Protein AF-A0A9D4ICG9-F1 (afdb_monomer_lite)

Radius of gyration: 26.23 Å; chains: 1; bounding box: 59×60×60 Å

Foldseek 3Di:
DVPPDCPPFDPPPDDDDPVVLVVLLVVLVVVLVVLLVVLVVVVVVVVVVVVVVCCVQPVCVVVVVDDVVSVVVVVVVVVVVVVVVVVVVVVVVVCCVQQQVDPPPDPPRDRPPPPDSRRVCPPVVVVVCVVCVVVVVVVVVVVVVVVVVVLVVVCSVCSSPLPDQSDDDPCSVVDPSSVSVSSVVD

Organism: Dreissena polymorpha (NCBI:txid45954)

InterPro domains:
  IPR026612 Receptor for retinol uptake STRA6-like [PF14752] (25-177)

Structure (mmCIF, N/CA/C/O backbone):
data_AF-A0A9D4ICG9-F1
#
_entry.id   AF-A0A9D4ICG9-F1
#
loop_
_atom_site.group_PDB
_atom_site.id
_atom_site.type_symbol
_atom_site.label_atom_id
_atom_site.label_alt_id
_atom_site.label_comp_id
_atom_site.label_asym_id
_atom_site.label_entity_id
_atom_site.label_seq_id
_atom_site.pdbx_PDB_ins_code
_atom_site.Cartn_x
_atom_site.Cartn_y
_atom_site.Cartn_z
_atom_site.occupancy
_atom_site.B_iso_or_equiv
_atom_site.auth_seq_id
_atom_site.auth_comp_id
_atom_site.auth_asym_id
_atom_site.auth_atom_id
_atom_site.pdbx_PDB_model_num
ATOM 1 N N . MET A 1 1 ? 14.209 19.068 -23.727 1.00 46.25 1 MET A N 1
ATOM 2 C CA . MET A 1 1 ? 15.581 19.008 -24.269 1.00 46.25 1 MET A CA 1
ATOM 3 C C . MET A 1 1 ? 16.062 20.336 -24.872 1.00 46.25 1 MET A C 1
ATOM 5 O O . MET A 1 1 ? 17.146 20.767 -24.519 1.00 46.25 1 MET A O 1
ATOM 9 N N . PHE A 1 2 ? 15.241 21.064 -25.640 1.00 46.88 2 PHE A N 1
ATOM 10 C CA . PHE A 1 2 ? 15.566 22.381 -26.237 1.00 46.88 2 PHE A CA 1
ATOM 11 C C . PHE A 1 2 ? 16.007 23.526 -25.289 1.00 46.88 2 PHE A C 1
ATOM 13 O O . PHE A 1 2 ? 16.368 24.594 -25.764 1.00 46.88 2 PHE A O 1
ATOM 20 N N . LYS A 1 3 ? 15.969 23.340 -23.962 1.00 64.50 3 LYS A N 1
ATOM 21 C CA . LYS A 1 3 ? 16.285 24.382 -22.963 1.00 64.50 3 LYS A CA 1
ATOM 22 C C . LYS A 1 3 ? 17.577 24.138 -22.165 1.00 64.50 3 LYS A C 1
ATOM 24 O O . LYS A 1 3 ? 17.862 24.917 -21.269 1.00 64.50 3 LYS A O 1
ATOM 29 N N . GLY A 1 4 ? 18.326 23.060 -22.430 1.00 58.62 4 GLY A N 1
ATOM 30 C CA . GLY A 1 4 ? 19.595 22.787 -21.726 1.00 58.62 4 GLY A CA 1
ATOM 31 C C . GLY A 1 4 ? 19.470 22.508 -20.218 1.00 58.62 4 GLY A C 1
ATOM 32 O O . GLY A 1 4 ? 20.446 22.617 -19.489 1.00 58.62 4 GLY A O 1
ATOM 33 N N . ILE A 1 5 ? 18.276 22.162 -19.722 1.00 58.09 5 ILE A N 1
ATOM 34 C CA . ILE A 1 5 ? 18.046 21.888 -18.296 1.00 58.09 5 ILE A CA 1
ATOM 35 C C . ILE A 1 5 ? 18.295 20.399 -18.028 1.00 58.09 5 ILE A C 1
ATOM 37 O O . ILE A 1 5 ? 17.541 19.539 -18.494 1.00 58.09 5 ILE A O 1
ATOM 41 N N . PHE A 1 6 ? 19.349 20.098 -17.266 1.00 58.81 6 PHE A N 1
ATOM 42 C CA . PHE A 1 6 ? 19.853 18.736 -17.052 1.00 58.81 6 PHE A CA 1
ATOM 43 C C . PHE A 1 6 ? 19.281 18.002 -15.825 1.00 58.81 6 PHE A C 1
ATOM 45 O O . PHE A 1 6 ? 19.655 16.863 -15.572 1.00 58.81 6 PHE A O 1
ATOM 52 N N . ASN A 1 7 ? 18.311 18.586 -15.113 1.00 58.34 7 ASN A N 1
ATOM 53 C CA . ASN A 1 7 ? 17.778 18.054 -13.843 1.00 58.34 7 ASN A CA 1
ATOM 54 C C . ASN A 1 7 ? 17.123 16.656 -13.902 1.00 58.34 7 ASN A C 1
ATOM 56 O O . ASN A 1 7 ? 16.779 16.114 -12.858 1.00 58.34 7 ASN A O 1
ATOM 60 N N . HIS A 1 8 ? 16.897 16.084 -15.087 1.00 57.22 8 HIS A N 1
ATOM 61 C CA . HIS A 1 8 ? 16.169 14.817 -15.267 1.00 57.22 8 HIS A CA 1
ATOM 62 C C . HIS A 1 8 ? 17.047 13.659 -15.764 1.00 57.22 8 HIS A C 1
ATOM 64 O O . HIS A 1 8 ? 16.531 12.594 -16.097 1.00 57.22 8 HIS A O 1
ATOM 70 N N . LEU A 1 9 ? 18.361 13.866 -15.862 1.00 57.44 9 LEU A N 1
ATOM 71 C CA . LEU A 1 9 ? 19.264 12.915 -16.500 1.00 57.44 9 LEU A CA 1
ATOM 72 C C . LEU A 1 9 ? 20.062 12.127 -15.461 1.00 57.44 9 LEU A C 1
ATOM 74 O O . LEU A 1 9 ? 20.458 12.696 -14.444 1.00 57.44 9 LEU A O 1
ATOM 78 N N . PRO A 1 10 ? 20.289 10.820 -15.689 1.00 57.69 10 PRO A N 1
ATOM 79 C CA . PRO A 1 10 ? 21.138 10.031 -14.809 1.00 57.69 10 PRO A CA 1
ATOM 80 C C . PRO A 1 10 ? 22.575 10.576 -14.830 1.00 57.69 10 PRO A C 1
ATOM 82 O O . PRO A 1 10 ? 23.065 11.013 -15.871 1.00 57.69 10 PRO A O 1
ATOM 85 N N . PHE A 1 11 ? 23.224 10.538 -13.665 1.00 52.69 11 PHE A N 1
ATOM 86 C CA . PHE A 1 11 ? 24.524 11.151 -13.351 1.00 52.69 11 PHE A CA 1
ATOM 87 C C . PHE A 1 11 ? 25.732 10.629 -14.162 1.00 52.69 11 PHE A C 1
ATOM 89 O O . PHE A 1 11 ? 26.809 11.203 -14.062 1.00 52.69 11 PHE A O 1
ATOM 96 N N . ASP A 1 12 ? 25.577 9.578 -14.970 1.00 55.78 12 ASP A N 1
ATOM 97 C CA . ASP A 1 12 ? 26.693 8.788 -15.520 1.00 55.78 12 ASP A CA 1
ATOM 98 C C . ASP A 1 12 ? 26.945 9.084 -17.014 1.00 55.78 12 ASP A C 1
ATOM 100 O O . ASP A 1 12 ? 26.805 8.231 -17.896 1.00 55.78 12 ASP A O 1
ATOM 104 N N . ARG A 1 13 ? 27.176 10.366 -17.323 1.00 54.53 13 ARG A N 1
ATOM 105 C CA . ARG A 1 13 ? 27.085 10.913 -18.687 1.00 54.53 13 ARG A CA 1
ATOM 106 C C . ARG A 1 13 ? 28.395 11.045 -19.467 1.00 54.53 13 ARG A C 1
ATOM 108 O O . ARG A 1 13 ? 28.312 11.004 -20.690 1.00 54.53 13 ARG A O 1
ATOM 115 N N . ASP A 1 14 ? 29.546 11.225 -18.826 1.00 54.66 14 ASP A N 1
ATOM 116 C CA . ASP A 1 14 ? 30.670 11.896 -19.511 1.00 54.66 14 ASP A CA 1
ATOM 117 C C . ASP A 1 14 ? 31.584 10.999 -20.375 1.00 54.66 14 ASP A C 1
ATOM 119 O O . ASP A 1 14 ? 32.169 11.504 -21.326 1.00 54.66 14 ASP A O 1
ATOM 123 N N . ASP A 1 15 ? 31.634 9.673 -20.169 1.00 57.44 15 ASP A N 1
ATOM 124 C CA . ASP A 1 15 ? 32.678 8.822 -20.793 1.00 57.44 15 ASP A CA 1
ATOM 125 C C . ASP A 1 15 ? 32.167 7.684 -21.709 1.00 57.44 15 ASP A C 1
ATOM 127 O O . ASP A 1 15 ? 32.888 6.723 -22.003 1.00 57.44 15 ASP A O 1
ATOM 131 N N . ARG A 1 16 ? 30.911 7.720 -22.184 1.00 64.38 16 ARG A N 1
ATOM 132 C CA . ARG A 1 16 ? 30.362 6.595 -22.976 1.00 64.38 16 ARG A CA 1
ATOM 133 C C . ARG A 1 16 ? 30.721 6.682 -24.466 1.00 64.38 16 ARG A C 1
ATOM 135 O O . ARG A 1 16 ? 30.303 7.593 -25.172 1.00 64.38 16 ARG A O 1
ATOM 142 N N . ASN A 1 17 ? 31.447 5.672 -24.960 1.00 77.31 17 ASN A N 1
ATOM 143 C CA . ASN A 1 17 ? 31.829 5.521 -26.372 1.00 77.31 17 ASN A CA 1
ATOM 144 C C . ASN A 1 17 ? 30.590 5.531 -27.296 1.00 77.31 17 ASN A C 1
ATOM 146 O O . ASN A 1 17 ? 29.606 4.838 -27.022 1.00 77.31 17 ASN A O 1
ATOM 150 N N . ALA A 1 18 ? 30.653 6.253 -28.419 1.00 76.25 18 ALA A N 1
ATOM 151 C CA . ALA A 1 18 ? 29.526 6.455 -29.341 1.00 76.25 18 ALA A CA 1
ATOM 152 C C . ALA A 1 18 ? 28.923 5.139 -29.872 1.00 76.25 18 ALA A C 1
ATOM 154 O O . ALA A 1 18 ? 27.714 5.035 -30.077 1.00 76.25 18 ALA A O 1
ATOM 155 N N . VAL A 1 19 ? 29.754 4.105 -30.030 1.00 76.50 19 VAL A N 1
ATOM 156 C CA . VAL A 1 19 ? 29.318 2.764 -30.454 1.00 76.50 19 VAL A CA 1
ATOM 157 C C . VAL A 1 19 ? 28.398 2.112 -29.414 1.00 76.50 19 VAL A C 1
ATOM 159 O O . VAL A 1 19 ? 27.400 1.494 -29.783 1.00 76.50 19 VAL A O 1
ATOM 162 N N . PHE A 1 20 ? 28.677 2.286 -28.116 1.00 75.12 20 PHE A N 1
ATOM 163 C CA . PHE A 1 20 ? 27.818 1.758 -27.050 1.00 75.12 20 PHE A CA 1
ATOM 164 C C . PHE A 1 20 ? 26.471 2.481 -27.003 1.00 75.12 20 PHE A C 1
ATOM 166 O O . PHE A 1 20 ? 25.445 1.832 -26.825 1.00 75.12 20 PHE A O 1
ATOM 173 N N . VAL A 1 21 ? 26.452 3.794 -27.250 1.00 74.75 21 VAL A N 1
ATOM 174 C CA . VAL A 1 21 ? 25.209 4.581 -27.316 1.00 74.75 21 VAL A CA 1
ATOM 175 C C . VAL A 1 21 ? 24.310 4.100 -28.461 1.00 74.75 21 VAL A C 1
ATOM 177 O O . VAL A 1 21 ? 23.105 3.930 -28.274 1.00 74.75 21 VAL A O 1
ATOM 180 N N . LEU A 1 22 ? 24.892 3.817 -29.632 1.00 76.88 22 LEU A N 1
ATOM 181 C CA . LEU A 1 22 ? 24.154 3.292 -30.784 1.00 76.88 22 LEU A CA 1
ATOM 182 C C . LEU A 1 22 ? 23.650 1.857 -30.548 1.00 76.88 22 LEU A C 1
ATOM 184 O O . LEU A 1 22 ? 22.517 1.527 -30.887 1.00 76.88 22 LEU A O 1
ATOM 188 N N . SER A 1 23 ? 24.464 1.000 -29.929 1.00 78.44 23 SER A N 1
ATOM 189 C CA . SER A 1 23 ? 24.043 -0.361 -29.571 1.00 78.44 23 SER A CA 1
ATOM 190 C C . SER A 1 23 ? 22.897 -0.353 -28.553 1.00 78.44 23 SER A C 1
ATOM 192 O O . SER A 1 23 ? 21.941 -1.123 -28.676 1.00 78.44 23 SER A O 1
ATOM 194 N N . ASP A 1 24 ? 22.959 0.527 -27.555 1.00 72.88 24 ASP A N 1
ATOM 195 C CA . ASP A 1 24 ? 21.930 0.644 -26.524 1.00 72.88 24 ASP A CA 1
ATOM 196 C C . ASP A 1 24 ? 20.605 1.198 -27.075 1.00 72.88 24 ASP A C 1
ATOM 198 O O . ASP A 1 24 ? 19.537 0.776 -26.621 1.00 72.88 24 ASP A O 1
ATOM 202 N N . SER A 1 25 ? 20.644 2.097 -28.069 1.00 74.38 25 SER A N 1
ATOM 203 C CA . SER A 1 25 ? 19.436 2.625 -28.720 1.00 74.38 25 SER A CA 1
ATOM 204 C C . SER A 1 25 ? 18.729 1.565 -29.573 1.00 74.38 25 SER A C 1
ATOM 206 O O . SER A 1 25 ? 17.502 1.449 -29.519 1.00 74.38 25 SER A O 1
ATOM 208 N N . MET A 1 26 ? 19.482 0.710 -30.274 1.00 77.00 26 MET A N 1
ATOM 209 C CA . MET A 1 26 ? 18.923 -0.451 -30.980 1.00 77.00 26 MET A CA 1
ATOM 210 C C . MET A 1 26 ? 18.346 -1.482 -29.996 1.00 77.00 26 MET A C 1
ATOM 212 O O . MET A 1 26 ? 17.252 -2.011 -30.205 1.00 77.00 26 MET A O 1
ATOM 216 N N . ALA A 1 27 ? 19.035 -1.726 -28.876 1.00 77.88 27 ALA A N 1
ATOM 217 C CA . ALA A 1 27 ? 18.568 -2.637 -27.832 1.00 77.88 27 ALA A CA 1
ATOM 218 C C . ALA A 1 27 ? 17.346 -2.103 -27.060 1.00 77.88 27 ALA A C 1
ATOM 220 O O . ALA A 1 27 ? 16.583 -2.895 -26.496 1.00 77.88 27 ALA A O 1
ATOM 221 N N . TYR A 1 28 ? 17.151 -0.780 -27.007 1.00 80.00 28 TYR A N 1
ATOM 222 C CA . TYR A 1 28 ? 16.012 -0.144 -26.346 1.00 80.00 28 TYR A CA 1
ATOM 223 C C . TYR A 1 28 ? 14.685 -0.530 -27.004 1.00 80.00 28 TYR A C 1
ATOM 225 O O . TYR A 1 28 ? 13.792 -1.009 -26.308 1.00 80.00 28 TYR A O 1
ATOM 233 N N . ALA A 1 29 ? 14.581 -0.420 -28.332 1.00 80.50 29 ALA A N 1
ATOM 234 C CA . ALA A 1 29 ? 13.355 -0.754 -29.062 1.00 80.50 29 ALA A CA 1
ATOM 235 C C . ALA A 1 29 ? 12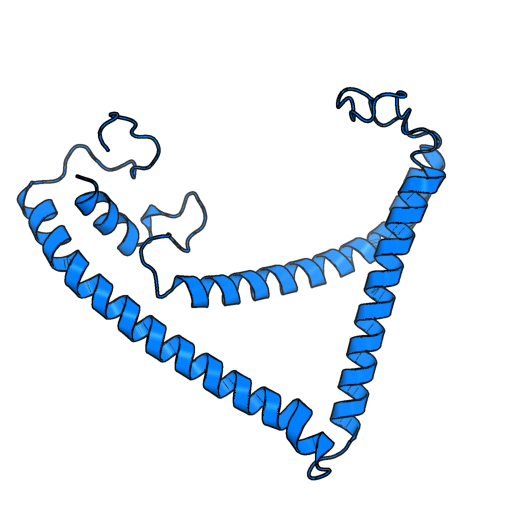.926 -2.219 -28.843 1.00 80.50 29 ALA A C 1
ATOM 237 O O . ALA A 1 29 ? 11.759 -2.499 -28.564 1.00 80.50 29 ALA A O 1
ATOM 238 N N . GLY A 1 30 ? 13.881 -3.157 -28.884 1.00 83.62 30 GLY A N 1
ATOM 239 C CA . GLY A 1 30 ? 13.612 -4.574 -28.616 1.00 83.62 30 GLY A CA 1
ATOM 240 C C . GLY A 1 30 ? 13.199 -4.840 -27.166 1.00 83.62 30 GLY A C 1
ATOM 241 O O . GLY A 1 30 ? 12.252 -5.581 -26.906 1.00 83.62 30 GLY A O 1
ATOM 242 N N . SER A 1 31 ? 13.866 -4.190 -26.208 1.00 81.69 31 SER A N 1
ATOM 243 C CA . SER A 1 31 ? 13.495 -4.309 -24.794 1.00 81.69 31 SER A CA 1
ATOM 244 C C . SER A 1 31 ? 12.126 -3.697 -24.506 1.00 81.69 31 SER A C 1
ATOM 246 O O . SER A 1 31 ? 11.360 -4.290 -23.755 1.00 81.69 31 SER A O 1
ATOM 248 N N . GLN A 1 32 ? 11.757 -2.590 -25.152 1.00 82.44 32 GLN A N 1
ATOM 249 C CA . GLN A 1 32 ? 10.438 -1.977 -25.007 1.00 82.44 32 GLN A CA 1
ATOM 250 C C . GLN A 1 32 ? 9.302 -2.923 -25.380 1.00 82.44 32 GLN A C 1
ATOM 252 O O . GLN A 1 32 ? 8.363 -3.090 -24.603 1.00 82.44 32 GLN A O 1
ATOM 257 N N . ILE A 1 33 ? 9.416 -3.596 -26.521 1.00 87.12 33 ILE A N 1
ATOM 258 C CA . ILE A 1 33 ? 8.417 -4.575 -26.952 1.00 87.12 33 ILE A CA 1
ATOM 259 C C . ILE A 1 33 ? 8.368 -5.757 -25.972 1.00 87.12 33 ILE A C 1
ATOM 261 O O . ILE A 1 33 ? 7.281 -6.201 -25.603 1.00 87.12 33 ILE A O 1
ATOM 265 N N . ALA A 1 34 ? 9.523 -6.225 -25.487 1.00 87.12 34 ALA A N 1
ATOM 266 C CA . ALA A 1 34 ? 9.588 -7.314 -24.514 1.00 87.12 34 ALA A CA 1
ATOM 267 C C . ALA A 1 34 ? 8.885 -6.969 -23.186 1.00 87.12 34 ALA A C 1
ATOM 269 O O . ALA A 1 34 ? 8.132 -7.794 -22.670 1.00 87.12 34 ALA A O 1
ATOM 270 N N . TYR A 1 35 ? 9.075 -5.757 -22.651 1.00 84.38 35 TYR A N 1
ATOM 271 C CA . TYR A 1 35 ? 8.398 -5.310 -21.427 1.00 84.38 35 TYR A CA 1
ATOM 272 C C . TYR A 1 35 ? 6.889 -5.127 -21.619 1.00 84.38 35 TYR A C 1
ATOM 274 O O . TYR A 1 35 ? 6.122 -5.475 -20.723 1.00 84.38 35 TYR A O 1
ATOM 282 N N . ILE A 1 36 ? 6.441 -4.652 -22.787 1.00 87.19 36 ILE A N 1
ATOM 283 C CA . ILE A 1 36 ? 5.006 -4.574 -23.111 1.00 87.19 36 ILE A CA 1
ATOM 284 C C . ILE A 1 36 ? 4.390 -5.978 -23.149 1.00 87.19 36 ILE A C 1
ATOM 286 O O . ILE A 1 36 ? 3.323 -6.198 -22.578 1.00 87.19 36 ILE A O 1
ATOM 290 N N . LEU A 1 37 ? 5.073 -6.943 -23.772 1.00 90.00 37 LEU A N 1
ATOM 291 C CA . LEU A 1 37 ? 4.598 -8.322 -23.878 1.00 90.00 37 LEU A CA 1
ATOM 292 C C . LEU A 1 37 ? 4.530 -8.998 -22.500 1.00 90.00 37 LEU A C 1
ATOM 294 O O . LEU A 1 37 ? 3.500 -9.572 -22.146 1.00 90.00 37 LEU A O 1
ATOM 298 N N . TRP A 1 38 ? 5.581 -8.878 -21.686 1.00 87.19 38 TRP A N 1
ATOM 299 C CA . TRP A 1 38 ? 5.579 -9.396 -20.314 1.00 87.19 38 TRP A CA 1
ATOM 300 C C . TRP A 1 38 ? 4.539 -8.710 -19.430 1.00 87.19 38 TRP A C 1
ATOM 302 O O . TRP A 1 38 ? 3.827 -9.386 -18.689 1.00 87.19 38 TRP A O 1
ATOM 312 N N . GLY A 1 39 ? 4.404 -7.387 -19.542 1.00 87.56 39 GLY A N 1
ATOM 313 C CA . GLY A 1 39 ? 3.369 -6.623 -18.854 1.00 87.56 39 GLY A CA 1
ATOM 314 C C . GLY A 1 39 ? 1.969 -7.122 -19.211 1.00 87.56 39 GLY A C 1
ATOM 315 O O . GLY A 1 39 ? 1.161 -7.357 -18.317 1.00 87.56 39 GLY A O 1
ATOM 316 N N . TYR A 1 40 ? 1.704 -7.378 -20.495 1.00 88.19 40 TYR A N 1
ATOM 317 C CA . TYR A 1 40 ? 0.437 -7.943 -20.960 1.00 88.19 40 TYR A CA 1
ATOM 318 C C . TYR A 1 40 ? 0.165 -9.328 -20.356 1.00 88.19 40 TYR A C 1
ATOM 320 O O . TYR A 1 40 ? -0.906 -9.536 -19.787 1.00 88.19 40 TYR A O 1
ATOM 328 N N . ILE A 1 41 ? 1.133 -10.252 -20.406 1.00 91.38 41 ILE A N 1
ATOM 329 C CA . ILE A 1 41 ? 0.989 -11.600 -19.824 1.00 91.38 41 ILE A CA 1
ATOM 330 C C . ILE A 1 41 ? 0.691 -11.521 -18.321 1.00 91.38 41 ILE A C 1
ATOM 332 O O . ILE A 1 41 ? -0.221 -12.190 -17.834 1.00 91.38 41 ILE A O 1
ATOM 336 N N . ILE A 1 42 ? 1.431 -10.687 -17.586 1.00 90.00 42 ILE A N 1
ATOM 337 C CA . ILE A 1 42 ? 1.277 -10.541 -16.134 1.00 90.00 42 ILE A CA 1
ATOM 338 C C . ILE A 1 42 ? -0.086 -9.938 -15.788 1.00 90.00 42 ILE A C 1
ATOM 340 O O . ILE A 1 42 ? -0.766 -10.448 -14.899 1.00 90.00 42 ILE A O 1
ATOM 344 N N . VAL A 1 43 ? -0.525 -8.898 -16.503 1.00 89.62 43 VAL A N 1
ATOM 345 C CA . VAL A 1 43 ? -1.845 -8.288 -16.289 1.00 89.62 43 VAL A CA 1
ATOM 346 C C . VAL A 1 43 ? -2.961 -9.299 -16.546 1.00 89.62 43 VAL A C 1
ATOM 348 O O . VAL A 1 43 ? -3.877 -9.400 -15.733 1.00 89.62 43 VAL A O 1
ATOM 351 N N . TRP A 1 44 ? -2.871 -10.096 -17.614 1.00 91.12 44 TRP A N 1
ATOM 352 C CA . TRP A 1 44 ? -3.844 -11.157 -17.890 1.00 91.12 44 TRP A CA 1
ATOM 353 C C . TRP A 1 44 ? -3.869 -12.238 -16.813 1.00 91.12 44 TRP A C 1
ATOM 355 O O . TRP A 1 44 ? -4.951 -12.629 -16.374 1.00 91.12 44 TRP A O 1
ATOM 365 N N . ALA A 1 45 ? -2.704 -12.688 -16.344 1.00 91.31 45 ALA A N 1
ATOM 366 C CA . ALA A 1 45 ? -2.615 -13.663 -15.262 1.00 91.31 45 ALA A CA 1
ATOM 367 C C . ALA A 1 45 ? -3.239 -13.127 -13.960 1.00 91.31 45 ALA A C 1
ATOM 369 O O . ALA A 1 45 ? -4.032 -13.817 -13.318 1.00 91.31 45 ALA A O 1
ATOM 370 N N . VAL A 1 46 ? -2.940 -11.876 -13.594 1.00 90.44 46 VAL A N 1
ATOM 371 C CA . VAL A 1 46 ? -3.492 -11.222 -12.396 1.00 90.44 46 VAL A CA 1
ATOM 372 C C . VAL A 1 46 ? -5.002 -11.008 -12.521 1.00 90.44 46 VAL A C 1
ATOM 374 O O . VAL A 1 46 ? -5.734 -11.272 -11.567 1.00 90.44 46 VAL A O 1
ATOM 377 N N . LEU A 1 47 ? -5.491 -10.574 -13.687 1.00 90.31 47 LEU A N 1
ATOM 378 C CA . LEU A 1 47 ? -6.923 -10.420 -13.951 1.00 90.31 47 LEU A CA 1
ATOM 379 C C . LEU A 1 47 ? -7.658 -11.754 -13.834 1.00 90.31 47 LEU A C 1
ATOM 381 O O . LEU A 1 47 ? -8.679 -11.821 -13.154 1.00 90.31 47 LEU A O 1
ATOM 385 N N . LEU A 1 48 ? -7.124 -12.821 -14.431 1.00 93.25 48 LEU A N 1
ATOM 386 C CA . LEU A 1 48 ? -7.701 -14.160 -14.345 1.00 93.25 48 LEU A CA 1
ATOM 387 C C . LEU A 1 48 ? -7.797 -14.629 -12.888 1.00 93.25 48 LEU A C 1
ATOM 389 O O . LEU A 1 48 ? -8.869 -15.051 -12.453 1.00 93.25 48 LEU A O 1
ATOM 393 N N . LEU A 1 49 ? -6.721 -14.486 -12.109 1.00 92.31 49 LEU A N 1
ATOM 394 C CA . LEU A 1 49 ? -6.732 -14.814 -10.679 1.00 92.31 49 LEU A CA 1
ATOM 395 C C . LEU A 1 49 ? -7.761 -13.979 -9.906 1.00 92.31 49 LEU A C 1
ATOM 397 O O . LEU A 1 49 ? -8.470 -14.504 -9.049 1.00 92.31 49 LEU A O 1
ATOM 401 N N . THR A 1 50 ? -7.887 -12.695 -10.242 1.00 89.56 50 THR A N 1
ATOM 402 C CA . THR A 1 50 ? -8.851 -11.789 -9.605 1.00 89.56 50 THR A CA 1
ATOM 403 C C . THR A 1 50 ? -10.290 -12.193 -9.930 1.00 89.56 50 THR A C 1
ATOM 405 O O . THR A 1 50 ? -11.132 -12.208 -9.034 1.00 89.56 50 THR A O 1
ATOM 408 N N . PHE A 1 51 ? -10.583 -12.586 -11.173 1.00 93.69 51 PHE A N 1
ATOM 409 C CA . PHE A 1 51 ? -11.903 -13.084 -11.560 1.00 93.69 51 PHE A CA 1
ATOM 410 C C . PHE A 1 51 ? -12.250 -14.406 -10.876 1.00 93.69 51 PHE A C 1
ATOM 412 O O . PHE A 1 51 ? -13.370 -14.542 -10.387 1.00 93.69 51 PHE A O 1
ATOM 419 N N . PHE A 1 52 ? -11.308 -15.347 -10.767 1.00 92.31 52 PHE A N 1
ATOM 420 C CA . PHE A 1 52 ? -11.527 -16.579 -10.003 1.00 92.31 52 PHE A CA 1
ATOM 421 C C . PHE A 1 52 ? -11.797 -16.294 -8.522 1.00 92.31 52 PHE A C 1
ATOM 423 O O . PHE A 1 52 ? -12.739 -16.850 -7.954 1.00 92.31 52 PHE A O 1
ATOM 430 N N . ALA A 1 53 ? -11.027 -15.392 -7.907 1.00 89.56 53 ALA A N 1
ATOM 431 C CA . ALA A 1 53 ? -11.239 -14.991 -6.520 1.00 89.56 53 ALA A CA 1
ATOM 432 C C . ALA A 1 53 ? -12.612 -14.328 -6.319 1.00 89.56 53 ALA A C 1
ATOM 434 O O . ALA A 1 53 ? -13.335 -14.686 -5.392 1.00 89.56 53 ALA A O 1
ATOM 435 N N . LEU A 1 54 ? -13.012 -13.407 -7.203 1.00 88.50 54 LEU A N 1
ATOM 436 C CA . LEU A 1 54 ? -14.329 -12.762 -7.158 1.00 88.50 54 LEU A CA 1
ATOM 437 C C . LEU A 1 54 ? -15.470 -13.762 -7.363 1.00 88.50 54 LEU A C 1
ATOM 439 O O . LEU A 1 54 ? -16.473 -13.704 -6.649 1.00 88.50 54 LEU A O 1
ATOM 443 N N . ALA A 1 55 ? -15.316 -14.692 -8.307 1.00 87.88 55 ALA A N 1
ATOM 444 C CA . ALA A 1 55 ? -16.299 -15.736 -8.544 1.00 87.88 55 ALA A CA 1
ATOM 445 C C . ALA A 1 55 ? -16.495 -16.589 -7.282 1.00 87.88 55 ALA A C 1
ATOM 447 O O . ALA A 1 55 ? -17.621 -16.748 -6.815 1.00 87.88 55 ALA A O 1
ATOM 448 N N . TYR A 1 56 ? -15.402 -17.062 -6.680 1.00 85.62 56 TYR A N 1
ATOM 449 C CA . TYR A 1 56 ? -15.445 -17.883 -5.472 1.00 85.62 56 TYR A CA 1
ATOM 450 C C . TYR A 1 56 ? -15.995 -17.137 -4.247 1.00 85.62 56 TYR A C 1
ATOM 452 O O . TYR A 1 56 ? -16.832 -17.675 -3.526 1.00 85.62 56 TYR A O 1
ATOM 460 N N . LEU A 1 57 ? -15.554 -15.896 -4.015 1.00 84.50 57 LEU A N 1
ATOM 461 C CA . LEU A 1 57 ? -15.900 -15.138 -2.808 1.00 84.50 57 LEU A CA 1
ATOM 462 C C . LEU A 1 57 ? -17.290 -14.494 -2.857 1.00 84.50 57 LEU A C 1
ATOM 464 O O . LEU A 1 57 ? -17.911 -14.340 -1.810 1.00 84.50 57 LEU A O 1
ATOM 468 N N . ILE A 1 58 ? -17.777 -14.099 -4.038 1.00 83.31 58 ILE A N 1
ATOM 469 C CA . ILE A 1 58 ? -19.029 -13.336 -4.179 1.00 83.31 58 ILE A CA 1
ATOM 470 C C . ILE A 1 58 ? -20.062 -14.120 -4.983 1.00 83.31 58 ILE A C 1
ATOM 472 O O . ILE A 1 58 ? -21.176 -14.336 -4.511 1.00 83.31 58 ILE A O 1
ATOM 476 N N . VAL A 1 59 ? -19.711 -14.564 -6.190 1.00 84.94 59 VAL A N 1
ATOM 477 C CA . VAL A 1 59 ? -20.684 -15.125 -7.139 1.00 84.94 59 VAL A CA 1
ATOM 478 C C . VAL A 1 59 ? -21.246 -16.461 -6.638 1.00 84.94 59 VAL A C 1
ATOM 480 O O . VAL A 1 59 ? -22.463 -16.613 -6.530 1.00 84.94 59 VAL A O 1
ATOM 483 N N . LEU A 1 60 ? -20.388 -17.410 -6.252 1.00 84.88 60 LEU A N 1
ATOM 484 C CA . LEU A 1 60 ? -20.812 -18.723 -5.751 1.00 84.88 60 LEU A CA 1
ATOM 485 C C . LEU A 1 60 ? -21.688 -18.669 -4.477 1.00 84.88 60 LEU A C 1
ATOM 487 O O . LEU A 1 60 ? -22.712 -19.362 -4.452 1.00 84.88 60 LEU A O 1
ATOM 491 N N . PRO A 1 61 ? -21.366 -17.877 -3.430 1.00 82.88 61 PRO A N 1
ATOM 492 C CA . PRO A 1 61 ? -22.223 -17.792 -2.246 1.00 82.88 61 PRO A CA 1
ATOM 493 C C . PRO A 1 61 ? -23.537 -17.038 -2.497 1.00 82.88 61 PRO A C 1
ATOM 495 O O . PRO A 1 61 ? -24.530 -17.329 -1.829 1.00 82.88 61 PRO A O 1
ATOM 498 N N . VAL A 1 62 ? -23.589 -16.113 -3.465 1.00 82.12 62 VAL A N 1
ATOM 499 C CA . VAL A 1 62 ? -24.838 -15.426 -3.850 1.00 82.12 62 VAL A CA 1
ATOM 500 C C . VAL A 1 62 ? -25.811 -16.388 -4.531 1.00 82.12 62 VAL A C 1
ATOM 502 O O . VAL A 1 62 ? -26.991 -16.404 -4.179 1.00 82.12 62 VAL A O 1
ATOM 505 N N . PHE A 1 63 ? -25.320 -17.241 -5.434 1.00 83.56 63 PHE A N 1
ATOM 506 C CA . PHE A 1 63 ? -26.133 -18.280 -6.079 1.00 83.56 63 PHE A CA 1
ATOM 507 C C . PHE A 1 63 ? -26.452 -19.474 -5.164 1.00 83.56 63 PHE A C 1
ATOM 509 O O . PHE A 1 63 ? -27.196 -20.368 -5.558 1.00 83.56 63 PHE A O 1
ATOM 516 N N . GLY A 1 64 ? -25.931 -19.489 -3.932 1.00 79.19 64 GLY A N 1
ATOM 517 C CA . GLY A 1 64 ? -26.226 -20.525 -2.941 1.00 79.19 64 GLY A CA 1
ATOM 518 C C . GLY A 1 64 ? -25.570 -21.879 -3.223 1.00 79.19 64 GLY A C 1
ATOM 519 O O . GLY A 1 64 ? -25.969 -22.871 -2.623 1.00 79.19 64 GLY A O 1
ATOM 520 N N . LEU A 1 65 ? -24.568 -21.924 -4.107 1.00 75.50 65 LEU A N 1
ATOM 5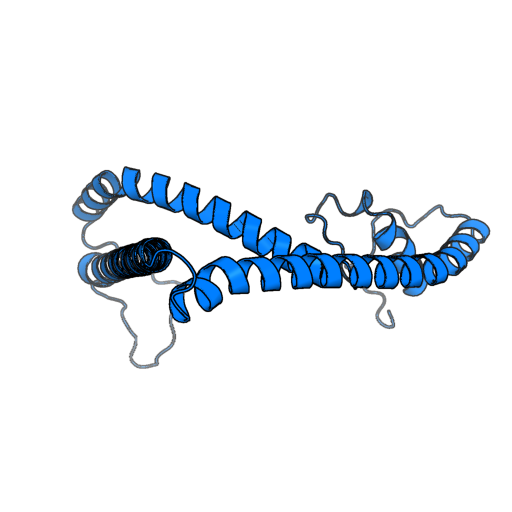21 C CA . LEU A 1 65 ? -23.810 -23.141 -4.431 1.00 75.50 65 LEU A CA 1
ATOM 522 C C . LEU A 1 65 ? -22.744 -23.475 -3.365 1.00 75.50 65 LEU A C 1
ATOM 524 O O . LEU A 1 65 ? -22.222 -24.585 -3.337 1.00 75.50 65 LEU A O 1
ATOM 528 N N . ILE A 1 66 ? -22.422 -22.516 -2.488 1.00 77.12 66 ILE A N 1
ATOM 529 C CA . ILE A 1 66 ? -21.445 -22.604 -1.388 1.00 77.12 66 ILE A CA 1
ATOM 530 C C . ILE A 1 66 ? -22.093 -22.128 -0.076 1.00 77.12 66 ILE A C 1
ATOM 532 O O . ILE A 1 66 ? -23.080 -21.387 -0.101 1.00 77.12 66 ILE A O 1
ATOM 536 N N . SER A 1 67 ? -21.539 -22.532 1.080 1.00 76.88 67 SER A N 1
ATOM 537 C CA . SER A 1 67 ? -22.005 -22.056 2.392 1.00 76.88 67 SER A CA 1
ATOM 538 C C . SER A 1 67 ? -22.049 -20.523 2.458 1.00 76.88 67 SER A C 1
ATOM 540 O O . SER A 1 67 ? -21.060 -19.834 2.188 1.00 76.88 67 SER A O 1
ATOM 542 N N . ARG A 1 68 ? -23.192 -19.978 2.900 1.00 75.69 68 ARG A N 1
ATOM 543 C CA . ARG A 1 68 ? -23.407 -18.531 3.093 1.00 75.69 68 ARG A CA 1
ATOM 544 C C . ARG A 1 68 ? -22.526 -17.924 4.189 1.00 75.69 68 ARG A C 1
ATOM 546 O O . ARG A 1 68 ? -22.548 -16.709 4.384 1.00 75.69 68 ARG A O 1
ATOM 553 N N . ASP A 1 69 ? -21.754 -18.736 4.902 1.00 78.62 69 ASP A N 1
ATOM 554 C CA . ASP A 1 69 ? -20.863 -18.265 5.958 1.00 78.62 69 ASP A CA 1
ATOM 555 C C . ASP A 1 69 ? -19.751 -17.363 5.411 1.00 78.62 69 ASP A C 1
ATOM 557 O O . ASP A 1 69 ? -19.440 -16.352 6.035 1.00 78.62 69 ASP A O 1
ATOM 561 N N . VAL A 1 70 ? -19.246 -17.621 4.196 1.00 78.88 70 VAL A N 1
ATOM 562 C CA . VAL A 1 70 ? -18.262 -16.744 3.527 1.00 78.88 70 VAL A CA 1
ATOM 563 C C . VAL A 1 70 ? -18.802 -15.316 3.386 1.00 78.88 70 VAL A C 1
ATOM 565 O O . VAL A 1 70 ? -18.114 -14.351 3.720 1.00 78.88 70 VAL A O 1
ATOM 568 N N . LEU A 1 71 ? -20.071 -15.172 2.991 1.00 79.81 71 LEU A N 1
ATOM 569 C CA . LEU A 1 71 ? -20.723 -13.870 2.845 1.00 79.81 71 LEU A CA 1
ATOM 570 C C . LEU A 1 71 ? -20.891 -13.157 4.197 1.00 79.81 71 LEU A C 1
ATOM 572 O O . LEU A 1 71 ? -20.696 -11.945 4.285 1.00 79.81 71 LEU A O 1
ATOM 576 N N . LYS A 1 72 ? -21.200 -13.903 5.268 1.00 83.50 72 LYS A N 1
ATOM 577 C CA . LYS A 1 72 ? -21.279 -13.347 6.630 1.00 83.50 72 LYS A CA 1
ATOM 578 C C . LYS A 1 72 ? -19.921 -12.838 7.108 1.00 83.50 72 LYS A C 1
ATOM 580 O O . LYS A 1 72 ? -19.855 -11.745 7.665 1.00 83.50 72 LYS A O 1
ATOM 585 N N . TYR A 1 73 ? -18.842 -13.586 6.868 1.00 84.56 73 TYR A N 1
ATOM 586 C CA . TYR A 1 73 ? -17.489 -13.144 7.217 1.00 84.56 73 TYR A CA 1
ATOM 587 C C . TYR A 1 73 ? -17.093 -11.879 6.452 1.00 84.56 73 TYR A C 1
ATOM 589 O O . TYR A 1 73 ? -16.547 -10.955 7.053 1.00 84.56 73 TYR A O 1
ATOM 597 N N . MET A 1 74 ? -17.427 -11.791 5.160 1.00 82.12 74 MET A N 1
ATOM 598 C CA . MET A 1 74 ? -17.188 -10.584 4.361 1.00 82.12 74 MET A CA 1
ATOM 599 C C . MET A 1 74 ? -17.981 -9.377 4.875 1.00 82.12 74 MET A C 1
ATOM 601 O O . MET A 1 74 ? -17.422 -8.289 4.999 1.00 82.12 74 MET A O 1
ATOM 605 N N . TRP A 1 75 ? -19.259 -9.562 5.219 1.00 84.88 75 TRP A N 1
ATOM 606 C CA . TRP A 1 75 ? -20.086 -8.496 5.791 1.00 84.88 75 TRP A CA 1
ATOM 607 C C . TRP A 1 75 ? -19.551 -8.015 7.144 1.00 84.88 75 TRP A C 1
ATOM 609 O O . TRP A 1 75 ? -19.454 -6.812 7.391 1.00 84.88 75 TRP A O 1
ATOM 619 N N . ASN A 1 76 ? -19.135 -8.947 8.002 1.00 89.38 76 ASN A N 1
ATOM 620 C CA . ASN A 1 76 ? -18.523 -8.621 9.286 1.00 89.38 76 ASN A CA 1
ATOM 621 C C . ASN A 1 76 ? -17.202 -7.854 9.109 1.00 89.38 76 ASN A C 1
ATOM 623 O O . ASN A 1 76 ? -16.953 -6.875 9.809 1.00 89.38 76 ASN A O 1
ATOM 627 N N . LEU A 1 77 ? -16.381 -8.248 8.130 1.00 86.44 77 LEU A N 1
ATOM 628 C CA . LEU A 1 77 ? -15.140 -7.550 7.802 1.00 86.44 77 LEU A CA 1
ATOM 629 C C . LEU A 1 77 ? -15.410 -6.120 7.310 1.00 86.44 77 LEU A C 1
ATOM 631 O O . LEU A 1 77 ? -14.757 -5.186 7.775 1.00 86.44 77 LEU A O 1
ATOM 635 N N . LEU A 1 78 ? -16.410 -5.925 6.443 1.00 85.31 78 LEU A N 1
ATOM 636 C CA . LEU A 1 78 ? -16.833 -4.598 5.982 1.00 85.31 78 LEU A CA 1
ATOM 637 C C . LEU A 1 78 ? -17.297 -3.714 7.152 1.00 85.31 78 LEU A C 1
ATOM 639 O O . LEU A 1 78 ? -16.862 -2.569 7.275 1.00 85.31 78 LEU A O 1
ATOM 643 N N . SER A 1 79 ? -18.134 -4.260 8.039 1.00 86.75 79 SER A N 1
ATOM 644 C CA . SER A 1 79 ? -18.585 -3.573 9.254 1.00 86.75 79 SER A CA 1
ATOM 645 C C . SER A 1 79 ? -17.407 -3.179 10.151 1.00 86.75 79 SER A C 1
ATOM 647 O O . SER A 1 79 ? -17.357 -2.054 10.646 1.00 86.75 79 SER A O 1
ATOM 649 N N . GLY A 1 80 ? -16.421 -4.065 10.323 1.00 87.06 80 GLY A N 1
ATOM 650 C CA . GLY A 1 80 ? -15.207 -3.781 11.091 1.00 87.06 80 GLY A CA 1
ATOM 651 C C . GLY A 1 80 ? -14.398 -2.617 10.512 1.00 87.06 80 GLY A C 1
ATOM 652 O O . GLY A 1 80 ? -14.009 -1.710 11.249 1.00 87.06 80 GLY A O 1
ATOM 653 N N . VAL A 1 81 ? -14.207 -2.590 9.188 1.00 86.25 81 VAL A N 1
ATOM 654 C CA . VAL A 1 81 ? -13.515 -1.489 8.493 1.00 86.25 81 VAL A CA 1
ATOM 655 C C . VAL A 1 81 ? -14.282 -0.167 8.627 1.00 86.25 81 VAL A C 1
ATOM 657 O O . VAL A 1 81 ? -13.667 0.881 8.824 1.00 86.25 81 VAL A O 1
ATOM 660 N N . LEU A 1 82 ? -15.617 -0.196 8.570 1.00 86.69 82 LEU A N 1
ATOM 661 C CA . LEU A 1 82 ? -16.455 0.995 8.748 1.00 86.69 82 LEU A CA 1
ATOM 662 C C . LEU A 1 82 ? -16.353 1.573 10.162 1.00 86.69 82 LEU A C 1
ATOM 664 O O . LEU A 1 82 ? -16.140 2.776 10.311 1.00 86.69 82 LEU A O 1
ATOM 668 N N . ILE A 1 83 ? -16.460 0.730 11.193 1.00 87.62 83 ILE A N 1
ATOM 669 C CA . ILE A 1 83 ? -16.324 1.148 12.599 1.00 87.62 83 ILE A CA 1
ATOM 670 C C . ILE A 1 83 ? -14.940 1.754 12.833 1.00 87.62 83 ILE A C 1
ATOM 672 O O . ILE A 1 83 ? -14.804 2.814 13.443 1.00 87.62 83 ILE A O 1
ATOM 676 N N . PHE A 1 84 ? -13.910 1.108 12.297 1.00 85.38 84 PHE A N 1
ATOM 677 C CA . PHE A 1 84 ? -12.539 1.585 12.364 1.00 85.38 84 PHE A CA 1
ATOM 678 C C . PHE A 1 84 ? -12.370 2.963 11.712 1.00 85.38 84 PHE A C 1
ATOM 680 O O . PHE A 1 84 ? -11.803 3.876 12.318 1.00 85.38 84 PHE A O 1
ATOM 687 N N . TYR A 1 85 ? -12.913 3.155 10.506 1.00 85.38 85 TYR A N 1
ATOM 688 C CA . TYR A 1 85 ? -12.882 4.448 9.828 1.00 85.38 85 TYR A CA 1
ATOM 689 C C . TYR A 1 85 ? -13.633 5.520 10.629 1.00 85.38 85 TYR A C 1
ATOM 691 O O . TYR A 1 85 ? -13.089 6.601 10.868 1.00 85.38 85 TYR A O 1
ATOM 699 N N . ALA A 1 86 ? -14.833 5.203 11.122 1.00 87.62 86 ALA A N 1
ATOM 700 C CA . ALA A 1 86 ? -15.630 6.097 11.955 1.00 87.62 86 ALA A CA 1
ATOM 701 C C . ALA A 1 86 ? -14.879 6.526 13.224 1.00 87.62 86 ALA A C 1
ATOM 703 O O . ALA A 1 86 ? -14.880 7.707 13.565 1.00 87.62 86 ALA A O 1
ATOM 704 N N . PHE A 1 87 ? -14.171 5.605 13.881 1.00 86.56 87 PHE A N 1
ATOM 705 C CA . PHE A 1 87 ? -13.375 5.907 15.069 1.00 86.56 87 PHE A CA 1
ATOM 706 C C . PHE A 1 87 ? -12.210 6.858 14.762 1.00 86.56 87 PHE A C 1
ATOM 708 O O . PHE A 1 87 ? -12.022 7.848 15.468 1.00 86.56 87 PHE A O 1
ATOM 715 N N . THR A 1 88 ? -11.474 6.642 13.665 1.00 83.12 88 THR A N 1
ATOM 716 C CA . THR A 1 88 ? -10.406 7.576 13.254 1.00 83.12 88 THR A CA 1
ATOM 717 C C . THR A 1 88 ? -10.945 8.960 12.880 1.00 83.12 88 THR A C 1
ATOM 719 O O . THR A 1 88 ? -10.296 9.976 13.139 1.00 83.12 88 THR A O 1
ATOM 722 N N . LEU A 1 89 ? -12.144 9.028 12.294 1.00 85.62 89 LEU A N 1
ATOM 723 C CA . LEU A 1 89 ? -12.808 10.283 11.954 1.00 85.62 89 LEU A CA 1
ATOM 724 C C . LEU A 1 89 ? -13.280 11.015 13.214 1.00 85.62 89 LEU A C 1
ATOM 726 O O . LEU A 1 89 ? -13.040 12.214 13.347 1.00 85.62 89 LEU A O 1
ATOM 730 N N . LEU A 1 90 ? -13.863 10.291 14.170 1.00 85.06 90 LEU A N 1
ATOM 731 C CA . LEU A 1 90 ? -14.269 10.828 15.466 1.00 85.06 90 LEU A CA 1
ATOM 732 C C . LEU A 1 90 ? -13.065 11.379 16.235 1.00 85.06 90 LEU A C 1
ATOM 734 O O . LEU A 1 90 ? -13.142 12.483 16.761 1.00 85.06 90 LEU A O 1
ATOM 738 N N . GLN A 1 91 ? -11.926 10.681 16.229 1.00 82.31 91 GLN A N 1
ATOM 739 C CA . GLN A 1 91 ? -10.685 11.187 16.824 1.00 82.31 91 GLN A CA 1
ATOM 740 C C . GLN A 1 91 ? -10.201 12.482 16.163 1.00 82.31 91 GLN A C 1
ATOM 742 O O . GLN A 1 91 ? -9.830 13.421 16.863 1.00 82.31 91 GLN A O 1
ATOM 747 N N . LYS A 1 92 ? -10.251 12.582 14.827 1.00 80.88 92 LYS A N 1
ATOM 748 C CA . LYS A 1 92 ? -9.910 13.828 14.117 1.00 80.88 92 LYS A CA 1
ATOM 749 C C . LYS A 1 92 ? -10.845 14.975 14.497 1.00 80.88 92 LYS A C 1
ATOM 751 O O . LYS A 1 92 ? -10.373 16.091 14.707 1.00 80.88 92 LYS A O 1
ATOM 756 N N . LEU A 1 93 ? -12.147 14.706 14.603 1.00 80.12 93 LEU A N 1
ATOM 757 C CA . LEU A 1 93 ? -13.135 15.696 15.036 1.00 80.12 93 LEU A CA 1
ATOM 758 C C . LEU A 1 93 ? -12.914 16.119 16.490 1.00 80.12 93 LEU A C 1
ATOM 760 O O . LEU A 1 93 ? -12.973 17.307 16.782 1.00 80.12 93 LEU A O 1
ATOM 764 N N . PHE A 1 94 ? -12.600 15.179 17.379 1.00 76.06 94 PHE A N 1
ATOM 765 C CA . PHE A 1 94 ? -12.300 15.448 18.784 1.00 76.06 94 PHE A CA 1
ATOM 766 C C . PHE A 1 94 ? -11.048 16.315 18.939 1.00 76.06 94 PHE A C 1
ATOM 768 O O . PHE A 1 94 ? -11.069 17.307 19.664 1.00 76.06 94 PHE A O 1
ATOM 775 N N . CYS A 1 95 ? -9.984 16.012 18.189 1.00 72.75 95 CYS A N 1
ATOM 776 C CA . CYS A 1 95 ? -8.799 16.863 18.125 1.00 72.75 95 CYS A CA 1
ATOM 777 C C . CYS A 1 95 ? -9.146 18.259 17.588 1.00 72.75 95 CYS A C 1
ATOM 779 O O . CYS A 1 95 ? -8.760 19.256 18.187 1.00 72.75 95 CYS A O 1
ATOM 781 N N . ARG A 1 96 ? -9.925 18.361 16.506 1.00 69.69 96 ARG A N 1
ATOM 782 C CA . ARG A 1 96 ? -10.338 19.661 15.955 1.00 69.69 96 ARG A CA 1
ATOM 783 C C . ARG A 1 96 ? -11.210 20.464 16.930 1.00 69.69 96 ARG A C 1
ATOM 785 O O . ARG A 1 96 ? -11.054 21.673 17.015 1.00 69.69 96 ARG A O 1
ATOM 792 N N . GLY A 1 97 ? -12.105 19.807 17.666 1.00 67.88 97 GLY A N 1
ATOM 793 C CA . GLY A 1 97 ? -13.044 20.452 18.585 1.00 67.88 97 GLY A CA 1
ATOM 794 C C . GLY A 1 97 ? -12.440 20.867 19.929 1.00 67.88 97 GLY A C 1
ATOM 795 O O . GLY A 1 97 ? -12.783 21.931 20.428 1.00 67.88 97 GLY A O 1
ATOM 796 N N . LEU A 1 98 ? -11.548 20.057 20.515 1.00 63.91 98 LEU A N 1
ATOM 797 C CA . LEU A 1 98 ? -10.972 20.321 21.845 1.00 63.91 98 LEU A CA 1
ATOM 798 C C . LEU A 1 98 ? -9.569 20.930 21.831 1.00 63.91 98 LEU A C 1
ATOM 800 O O . LEU A 1 98 ? -9.162 21.526 22.827 1.00 63.91 98 LEU A O 1
ATOM 804 N N . LEU A 1 99 ? -8.799 20.730 20.758 1.00 60.62 99 LEU A N 1
ATOM 805 C CA . LEU A 1 99 ? -7.402 21.175 20.683 1.00 60.62 99 LEU A CA 1
ATOM 806 C C . LEU A 1 99 ? -7.210 22.399 19.782 1.00 60.62 99 LEU A C 1
ATOM 808 O O . LEU A 1 99 ? -6.193 23.074 19.906 1.00 60.62 99 LEU A O 1
ATOM 812 N N . GLN A 1 100 ? -8.172 22.690 18.901 1.00 61.19 100 GLN A N 1
ATOM 813 C CA . GLN A 1 100 ? -8.171 23.840 17.992 1.00 61.19 100 GLN A CA 1
ATOM 814 C C . GLN A 1 100 ? -9.426 24.704 18.208 1.00 61.19 100 GLN A C 1
ATOM 816 O O . GLN A 1 100 ? -10.206 24.927 17.285 1.00 61.19 100 GLN A O 1
ATOM 821 N N . THR A 1 101 ? -9.637 25.225 19.420 1.00 49.12 101 THR A N 1
ATOM 822 C CA . THR A 1 101 ? -10.802 26.085 19.733 1.00 49.12 101 THR A CA 1
ATOM 823 C C . THR A 1 101 ? -10.821 27.398 18.936 1.00 49.12 101 THR A C 1
ATOM 825 O O . THR A 1 101 ? -11.835 28.091 18.889 1.00 49.12 101 THR A O 1
ATOM 828 N N . ARG A 1 102 ? -9.735 27.767 18.250 1.00 48.19 102 ARG A N 1
ATOM 829 C CA . ARG A 1 102 ? -9.698 28.940 17.373 1.00 48.19 102 ARG A CA 1
ATOM 830 C C . ARG A 1 102 ? -8.785 28.671 16.179 1.00 48.19 102 ARG A C 1
ATOM 832 O O . ARG A 1 102 ? -7.625 29.064 16.177 1.00 48.19 102 ARG A O 1
ATOM 839 N N . ILE A 1 103 ? -9.321 28.089 15.106 1.00 49.88 103 ILE A N 1
ATOM 840 C CA . ILE A 1 103 ? -8.932 28.636 13.801 1.00 49.88 103 ILE A CA 1
ATOM 841 C C . ILE A 1 103 ? -9.541 30.035 13.835 1.00 49.88 103 ILE A C 1
ATOM 843 O O . ILE A 1 103 ? -10.754 30.180 13.692 1.00 49.88 103 ILE A O 1
ATOM 847 N N . SER A 1 104 ? -8.738 31.051 14.143 1.00 41.19 104 SER A N 1
ATOM 848 C CA . SER A 1 104 ? -9.075 32.427 13.805 1.00 41.19 104 SER A CA 1
ATOM 849 C C . SER A 1 104 ? -9.170 32.470 12.283 1.00 41.19 104 SER A C 1
ATOM 851 O O . SER A 1 104 ? -8.188 32.710 11.587 1.00 41.19 104 SER A O 1
ATOM 853 N N . VAL A 1 105 ? -10.341 32.100 11.768 1.00 46.09 105 VAL A N 1
ATOM 854 C CA . VAL A 1 105 ? -10.740 32.399 10.404 1.00 46.09 105 VAL A CA 1
ATOM 855 C C . VAL A 1 105 ? -10.863 33.910 10.397 1.00 46.09 105 VAL A C 1
ATOM 857 O O . VAL A 1 105 ? -11.845 34.455 10.898 1.00 46.09 105 VAL A O 1
ATOM 860 N N . ASP A 1 106 ? -9.821 34.585 9.922 1.00 42.22 106 ASP A N 1
ATOM 861 C CA . ASP A 1 106 ? -9.974 35.964 9.493 1.00 42.22 106 ASP A CA 1
ATOM 862 C C . ASP A 1 106 ? -11.093 36.003 8.438 1.00 42.22 106 ASP A C 1
ATOM 864 O O . ASP A 1 106 ? -11.236 35.065 7.641 1.00 42.22 106 ASP A O 1
ATOM 868 N N . SER A 1 107 ? -11.897 37.067 8.442 1.00 44.44 107 SER A N 1
ATOM 869 C CA . SER A 1 107 ? -13.123 37.263 7.641 1.00 44.44 107 SER A CA 1
ATOM 870 C C . SER A 1 107 ? -12.923 37.193 6.110 1.00 44.44 107 SER A C 1
ATOM 872 O O . SER A 1 107 ? -13.832 37.512 5.349 1.00 44.44 107 SER A O 1
ATOM 874 N N . GLN A 1 108 ? -11.748 36.776 5.634 1.00 44.78 108 GLN A N 1
ATOM 875 C CA . GLN A 1 108 ? -11.302 36.751 4.239 1.00 44.78 108 GLN A CA 1
ATOM 876 C C . GLN A 1 108 ? -10.968 35.340 3.704 1.00 44.78 108 GLN A C 1
ATOM 878 O O . GLN A 1 108 ? -10.562 35.204 2.553 1.00 44.78 108 GLN A O 1
ATOM 883 N N . GLY A 1 109 ? -11.139 34.265 4.485 1.00 49.69 109 GLY A N 1
ATOM 884 C CA . GLY A 1 109 ? -11.088 32.890 3.953 1.00 49.69 109 GLY A CA 1
ATOM 885 C C . GLY A 1 109 ? -9.716 32.408 3.448 1.00 49.69 109 GLY A C 1
ATOM 886 O O . GLY A 1 109 ? -9.645 31.390 2.757 1.00 49.69 109 GLY A O 1
ATOM 887 N N . LYS A 1 110 ? -8.620 33.090 3.803 1.00 46.38 110 LYS A N 1
ATOM 888 C CA . LYS A 1 110 ? -7.246 32.608 3.592 1.00 46.38 110 LYS A CA 1
ATOM 889 C C . LYS A 1 110 ? -6.683 32.037 4.892 1.00 46.38 110 LYS A C 1
ATOM 891 O O . LYS A 1 110 ? -6.729 32.677 5.935 1.00 46.38 110 LYS A O 1
ATOM 896 N N . GLN A 1 111 ? -6.169 30.808 4.821 1.00 49.19 111 GLN A N 1
ATOM 897 C CA . GLN A 1 111 ? -5.422 30.188 5.915 1.00 49.19 111 GLN A CA 1
ATOM 898 C C . G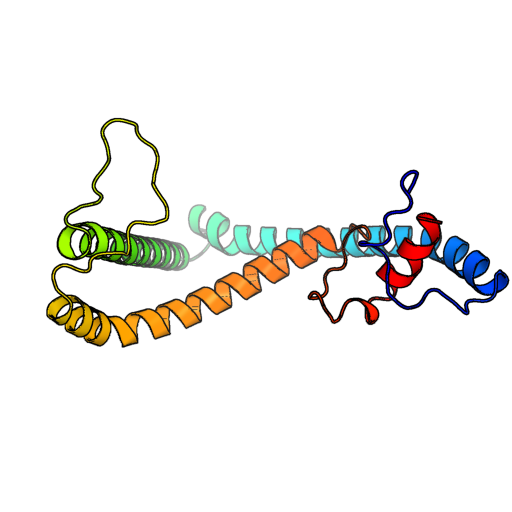LN A 1 111 ? -4.019 30.798 5.962 1.00 49.19 111 GLN A C 1
ATOM 900 O O . GLN A 1 111 ? -3.128 30.367 5.227 1.00 49.19 111 GLN A O 1
ATOM 905 N N . ASP A 1 112 ? -3.813 31.790 6.823 1.00 44.62 112 ASP A N 1
ATOM 906 C CA . ASP A 1 112 ? -2.468 32.275 7.112 1.00 44.62 112 ASP A CA 1
ATOM 907 C C . ASP A 1 112 ? -1.672 31.177 7.827 1.00 44.62 112 ASP A C 1
ATOM 909 O O . ASP A 1 112 ? -1.952 30.765 8.953 1.00 44.62 112 ASP A O 1
ATOM 913 N N . THR A 1 113 ? -0.660 30.677 7.120 1.00 48.25 113 THR A N 1
ATOM 914 C CA . THR A 1 113 ? 0.201 29.540 7.496 1.00 48.25 113 THR A CA 1
ATOM 915 C C . THR A 1 113 ? 1.196 29.894 8.621 1.00 48.25 113 THR A C 1
ATOM 917 O O . THR A 1 113 ? 2.081 29.111 8.949 1.00 48.25 113 THR A O 1
ATOM 920 N N . SER A 1 114 ? 1.066 31.071 9.237 1.00 43.62 114 SER A N 1
ATOM 921 C CA . SER A 1 114 ? 1.912 31.552 10.338 1.00 43.62 114 SER A CA 1
ATOM 922 C C . SER A 1 114 ? 1.252 31.445 11.716 1.00 43.62 114 SER A C 1
ATOM 924 O O . SER A 1 114 ? 1.907 31.718 12.724 1.00 43.62 114 SER A O 1
ATOM 926 N N . VAL A 1 115 ? -0.014 31.018 11.798 1.00 47.91 115 VAL A N 1
ATOM 927 C CA . VAL A 1 115 ? -0.671 30.784 13.087 1.00 47.91 115 VAL A CA 1
ATOM 928 C C . VAL A 1 115 ? -0.128 29.486 13.678 1.00 47.91 115 VAL A C 1
ATOM 930 O O . VAL A 1 115 ? -0.550 28.381 13.334 1.00 47.91 115 VAL A O 1
ATOM 933 N N . ILE A 1 116 ? 0.851 29.639 14.568 1.00 47.50 116 ILE A N 1
ATOM 934 C CA . ILE A 1 116 ? 1.345 28.593 15.463 1.00 47.50 116 ILE A CA 1
ATOM 935 C C . ILE A 1 116 ? 0.112 27.921 16.069 1.00 47.50 116 ILE A C 1
ATOM 937 O O . ILE A 1 116 ? -0.709 28.609 16.674 1.00 47.50 116 ILE A O 1
ATOM 941 N N . LEU A 1 117 ? -0.045 26.605 15.871 1.00 54.69 117 LEU A N 1
ATOM 942 C CA . LEU A 1 117 ? -1.153 25.840 16.444 1.00 54.69 117 LEU A CA 1
ATOM 943 C C . LEU A 1 117 ? -1.162 26.046 17.967 1.00 54.69 117 LEU A C 1
ATOM 945 O O . LEU A 1 117 ? -0.417 25.395 18.700 1.00 54.69 117 LEU A O 1
ATOM 949 N N . ALA A 1 118 ? -1.993 26.977 18.431 1.00 56.09 118 ALA A N 1
ATOM 950 C CA . ALA A 1 118 ? -2.163 27.280 19.837 1.00 56.09 118 ALA A CA 1
ATOM 951 C C . ALA A 1 118 ? -2.994 26.154 20.449 1.00 56.09 118 ALA A C 1
ATOM 953 O O . ALA A 1 118 ? -4.213 26.088 20.303 1.00 56.09 118 ALA A O 1
ATOM 954 N N . LEU A 1 119 ? -2.296 25.207 21.066 1.00 62.84 119 LEU A N 1
ATOM 955 C CA . LEU A 1 119 ? -2.904 24.067 21.724 1.00 62.84 119 LEU A CA 1
ATOM 956 C C . LEU A 1 119 ? -3.448 24.514 23.084 1.00 62.84 119 LEU A C 1
ATOM 958 O O . LEU A 1 119 ? -2.702 24.564 24.062 1.00 62.84 119 LEU A O 1
ATOM 962 N N . ASP A 1 120 ? -4.744 24.820 23.137 1.00 66.12 120 ASP A N 1
ATOM 963 C CA . ASP A 1 120 ? -5.397 25.433 24.308 1.00 66.12 120 ASP A CA 1
ATOM 964 C C . ASP A 1 120 ? -5.268 24.576 25.584 1.00 66.12 120 ASP A C 1
ATOM 966 O O . ASP A 1 120 ? -5.235 25.089 26.696 1.00 66.12 120 ASP A O 1
ATOM 970 N N . ASN A 1 121 ? -5.122 23.250 25.438 1.00 69.06 121 ASN A N 1
ATOM 971 C CA . ASN A 1 121 ? -5.040 22.310 26.558 1.00 69.06 121 ASN A CA 1
ATOM 972 C C . ASN A 1 121 ? -3.960 21.231 26.369 1.00 69.06 121 ASN A C 1
ATOM 974 O O . ASN A 1 121 ? -4.244 20.048 26.153 1.00 69.06 121 ASN A O 1
ATOM 978 N N . ARG A 1 122 ? -2.687 21.620 26.532 1.00 75.69 122 ARG A N 1
ATOM 979 C CA . ARG A 1 122 ? -1.520 20.717 26.421 1.00 75.69 122 ARG A CA 1
ATOM 980 C C . ARG A 1 122 ? -1.598 19.474 27.322 1.00 75.69 122 ARG A C 1
ATOM 982 O O . ARG A 1 122 ? -1.146 18.404 26.921 1.00 75.69 122 ARG A O 1
ATOM 989 N N . LYS A 1 123 ? -2.194 19.588 28.516 1.00 81.12 123 LYS A N 1
ATOM 990 C CA . LYS A 1 123 ? -2.368 18.458 29.453 1.00 81.12 123 LYS A CA 1
ATOM 991 C C . LYS A 1 123 ? -3.350 17.405 28.923 1.00 81.12 123 LYS A C 1
ATOM 993 O O . LYS A 1 123 ? -3.055 16.215 28.982 1.00 81.12 123 LYS A O 1
ATOM 998 N N . ILE A 1 124 ? -4.483 17.841 28.364 1.00 80.38 124 ILE A N 1
ATOM 999 C CA . ILE A 1 124 ? -5.499 16.946 27.785 1.00 80.38 124 ILE A CA 1
ATOM 1000 C C . ILE A 1 124 ? -4.928 16.244 26.555 1.00 80.38 124 ILE A C 1
ATOM 1002 O O . ILE A 1 124 ? -5.063 15.031 26.426 1.00 80.38 124 ILE A O 1
ATOM 1006 N N . PHE A 1 125 ? -4.215 16.980 25.699 1.00 82.06 125 PHE A N 1
ATOM 1007 C CA . PHE A 1 125 ? -3.532 16.396 24.547 1.00 82.06 125 PHE A CA 1
ATOM 1008 C C . PHE A 1 125 ? -2.560 15.283 24.943 1.00 82.06 125 PHE A C 1
ATOM 1010 O O . PHE A 1 125 ? -2.572 14.216 24.331 1.00 82.06 125 PHE A O 1
ATOM 1017 N N . HIS A 1 126 ? -1.745 15.507 25.976 1.00 83.69 126 HIS A N 1
ATOM 1018 C CA . HIS A 1 126 ? -0.800 14.498 26.441 1.00 83.69 126 HIS A CA 1
ATOM 1019 C C . HIS A 1 126 ? -1.515 13.228 26.930 1.00 83.69 126 HIS A C 1
ATOM 1021 O O . HIS A 1 126 ? -1.148 12.131 26.516 1.00 83.69 126 HIS A O 1
ATOM 1027 N N . ASN A 1 127 ? -2.587 13.368 27.718 1.00 85.06 127 ASN A N 1
ATOM 1028 C CA . ASN A 1 127 ? -3.360 12.226 28.215 1.00 85.06 127 ASN A CA 1
ATOM 1029 C C . ASN A 1 127 ? -4.063 11.445 27.085 1.00 85.06 127 ASN A C 1
ATOM 1031 O O . ASN A 1 127 ? -4.011 10.218 27.037 1.00 85.06 127 ASN A O 1
ATOM 1035 N N . VAL A 1 128 ? -4.675 12.152 26.130 1.00 83.88 128 VAL A N 1
ATOM 1036 C CA . VAL A 1 128 ? -5.349 11.540 24.969 1.00 83.88 128 VAL A CA 1
ATOM 1037 C C . VAL A 1 128 ? -4.346 10.829 24.062 1.00 83.88 128 VAL A C 1
ATOM 1039 O O . VAL A 1 128 ? -4.614 9.726 23.586 1.00 83.88 128 VAL A O 1
ATOM 1042 N N . THR A 1 129 ? -3.176 11.430 23.846 1.00 85.62 129 THR A N 1
ATOM 1043 C CA . THR A 1 129 ? -2.102 10.824 23.049 1.00 85.62 129 THR A CA 1
ATOM 1044 C C . THR A 1 129 ? -1.580 9.562 23.721 1.00 85.62 129 THR A C 1
ATOM 1046 O O . THR A 1 129 ? -1.437 8.544 23.051 1.00 85.62 129 THR A O 1
ATOM 1049 N N . TYR A 1 130 ? -1.368 9.594 25.041 1.00 87.94 130 TYR A N 1
ATOM 1050 C CA . TYR A 1 130 ? -0.940 8.428 25.811 1.00 87.94 130 TYR A CA 1
ATOM 1051 C C . TYR A 1 130 ? -1.945 7.272 25.704 1.00 87.94 130 TYR A C 1
ATOM 1053 O O . TYR A 1 130 ? -1.557 6.148 25.398 1.00 87.94 130 TYR A O 1
ATOM 1061 N N . PHE A 1 131 ? -3.244 7.551 25.857 1.00 86.31 131 PHE A N 1
ATOM 1062 C CA . PHE A 1 131 ? -4.281 6.524 25.729 1.00 86.31 131 PHE A CA 1
ATOM 1063 C C . PHE A 1 131 ? -4.402 5.972 24.299 1.00 86.31 131 PHE A C 1
ATOM 1065 O O . PHE A 1 131 ? -4.582 4.773 24.096 1.00 86.31 131 PHE A O 1
ATOM 1072 N N . THR A 1 132 ? -4.269 6.832 23.286 1.00 84.00 132 THR A N 1
ATOM 1073 C CA . THR A 1 132 ? -4.453 6.435 21.879 1.00 84.00 132 THR A CA 1
ATOM 1074 C C . THR A 1 132 ? -3.189 5.835 21.251 1.00 84.00 132 THR A C 1
ATOM 1076 O O . THR A 1 132 ? -3.244 5.270 20.160 1.00 84.00 132 THR A O 1
ATOM 1079 N N . PHE A 1 133 ? -2.044 5.909 21.930 1.00 87.44 133 PHE A N 1
ATOM 1080 C CA . PHE A 1 133 ? -0.749 5.454 21.424 1.00 87.44 133 PHE A CA 1
ATOM 1081 C C . PHE A 1 133 ? -0.780 4.010 20.901 1.00 87.44 133 PHE A C 1
ATOM 1083 O O . PHE A 1 133 ? -0.418 3.755 19.752 1.00 87.44 133 PHE A O 1
ATOM 1090 N N . PHE A 1 134 ? -1.293 3.073 21.702 1.00 88.94 134 PHE A N 1
ATOM 1091 C CA . PHE A 1 134 ? -1.375 1.661 21.315 1.00 88.94 134 PHE A CA 1
ATOM 1092 C C . PHE A 1 134 ? -2.284 1.429 20.105 1.00 88.94 134 PHE A C 1
ATOM 1094 O O . PHE A 1 134 ? -1.966 0.615 19.238 1.00 88.94 134 PHE A O 1
ATOM 1101 N N . PHE A 1 135 ? -3.385 2.179 20.003 1.00 86.38 135 PHE A N 1
ATOM 1102 C CA . PHE A 1 135 ? -4.277 2.102 18.850 1.00 86.38 135 PHE A CA 1
ATOM 1103 C C . PHE A 1 135 ? -3.545 2.524 17.571 1.00 86.38 135 PHE A C 1
ATOM 1105 O O . PHE A 1 135 ? -3.594 1.808 16.575 1.00 86.38 135 PHE A O 1
ATOM 1112 N N . TYR A 1 136 ? -2.782 3.622 17.614 1.00 86.00 136 TYR A N 1
ATOM 1113 C CA . TYR A 1 136 ? -2.002 4.091 16.465 1.00 86.00 136 TYR A CA 1
ATOM 1114 C C . TYR A 1 136 ? -0.887 3.133 16.031 1.00 86.00 136 TYR A C 1
ATOM 1116 O O . TYR A 1 136 ? -0.592 3.073 14.839 1.00 86.00 136 TYR A O 1
ATOM 1124 N N . ILE A 1 137 ? -0.306 2.346 16.941 1.00 90.12 137 ILE A N 1
ATOM 1125 C CA . ILE A 1 137 ? 0.644 1.286 16.563 1.00 90.12 137 ILE A CA 1
ATOM 1126 C C . ILE A 1 137 ? -0.049 0.250 15.675 1.00 90.12 137 ILE A C 1
ATOM 1128 O O . ILE A 1 137 ? 0.437 -0.069 14.590 1.00 90.12 137 ILE A O 1
ATOM 1132 N N . VAL A 1 138 ? -1.218 -0.235 16.101 1.00 87.94 138 VAL A N 1
ATOM 1133 C CA . VAL A 1 138 ? -2.004 -1.207 15.331 1.00 87.94 138 VAL A CA 1
ATOM 1134 C C . VAL A 1 138 ? -2.463 -0.598 14.001 1.00 87.94 138 VAL A C 1
ATOM 1136 O O . VAL A 1 138 ? -2.325 -1.232 12.955 1.00 87.94 138 VAL A O 1
ATOM 1139 N N . LEU A 1 139 ? -2.921 0.661 14.008 1.00 85.62 139 LEU A N 1
ATOM 1140 C CA . LEU A 1 139 ? -3.238 1.411 12.787 1.00 85.62 139 LEU A CA 1
ATOM 1141 C C . LEU A 1 139 ? -2.051 1.467 11.819 1.00 85.62 139 LEU A C 1
ATOM 1143 O O . LEU A 1 139 ? -2.229 1.274 10.618 1.00 85.62 139 LEU A O 1
ATOM 1147 N N . GLY A 1 140 ? -0.852 1.736 12.336 1.00 85.62 140 GLY A N 1
ATOM 1148 C CA . GLY A 1 140 ? 0.377 1.820 11.556 1.00 85.62 140 GLY A CA 1
ATOM 1149 C C . GLY A 1 140 ? 0.722 0.499 10.874 1.00 85.62 140 GLY A C 1
ATOM 1150 O O . GLY A 1 140 ? 1.066 0.499 9.693 1.00 85.62 140 GLY A O 1
ATOM 1151 N N . LEU A 1 141 ? 0.547 -0.629 11.570 1.00 88.00 141 LEU A N 1
ATOM 1152 C CA . LEU A 1 141 ? 0.740 -1.964 10.992 1.00 88.00 141 LEU A CA 1
ATOM 1153 C C . LEU A 1 141 ? -0.214 -2.213 9.814 1.00 88.00 141 LEU A C 1
ATOM 1155 O O . LEU A 1 141 ? 0.230 -2.596 8.730 1.00 88.00 141 LEU A O 1
ATOM 1159 N N . PHE A 1 142 ? -1.507 -1.919 9.982 1.00 86.75 142 PHE A N 1
ATOM 1160 C CA . PHE A 1 142 ? -2.478 -2.025 8.888 1.00 86.75 142 PHE A CA 1
ATOM 1161 C C . PHE A 1 142 ? -2.176 -1.047 7.741 1.00 86.75 142 PHE A C 1
ATOM 1163 O O . PHE A 1 142 ? -2.278 -1.409 6.569 1.00 86.75 142 PHE A O 1
ATOM 1170 N N . GLY A 1 143 ? -1.756 0.182 8.052 1.00 85.88 143 GLY A N 1
ATOM 1171 C CA . GLY A 1 143 ? -1.361 1.183 7.060 1.00 85.88 143 GLY A CA 1
ATOM 1172 C C . GLY A 1 143 ? -0.147 0.758 6.229 1.00 85.88 143 GLY A C 1
ATOM 1173 O O . GLY A 1 143 ? -0.124 0.974 5.015 1.00 85.88 143 GLY A O 1
ATOM 1174 N N . CYS A 1 144 ? 0.827 0.097 6.856 1.00 89.25 144 CYS A N 1
ATOM 1175 C CA . CYS A 1 144 ? 1.982 -0.484 6.177 1.00 89.25 144 CYS A CA 1
ATOM 1176 C C . CYS A 1 144 ? 1.547 -1.562 5.174 1.00 89.25 144 CYS A C 1
ATOM 1178 O O . CYS A 1 144 ? 1.878 -1.469 3.991 1.00 89.25 144 CYS A O 1
ATOM 1180 N N . LEU A 1 145 ? 0.707 -2.511 5.601 1.00 87.88 145 LEU A N 1
ATOM 1181 C CA . LEU A 1 145 ? 0.158 -3.548 4.719 1.00 87.88 145 LEU A CA 1
ATOM 1182 C C . LEU A 1 145 ? -0.580 -2.949 3.513 1.00 87.88 145 LEU A C 1
ATOM 1184 O O . LEU A 1 145 ? -0.330 -3.335 2.372 1.00 87.88 145 LEU A O 1
ATOM 1188 N N . LEU A 1 146 ? -1.438 -1.948 3.737 1.00 85.31 146 LEU A N 1
ATOM 1189 C CA . LEU A 1 146 ? -2.146 -1.260 2.653 1.00 85.31 146 LEU A CA 1
ATOM 1190 C C . LEU A 1 146 ? -1.198 -0.521 1.703 1.00 85.31 146 LEU A C 1
ATOM 1192 O O . LEU A 1 146 ? -1.478 -0.429 0.509 1.00 85.31 146 LEU A O 1
ATOM 1196 N N . THR A 1 147 ? -0.092 0.016 2.213 1.00 87.75 147 THR A N 1
ATOM 1197 C CA . THR A 1 147 ? 0.919 0.701 1.398 1.00 87.75 147 THR A CA 1
ATOM 1198 C C . THR A 1 147 ? 1.639 -0.283 0.487 1.00 87.75 147 THR A C 1
ATOM 1200 O O . THR A 1 147 ? 1.784 -0.004 -0.701 1.00 87.75 147 THR A O 1
ATOM 1203 N N . ILE A 1 148 ? 2.002 -1.460 1.002 1.00 88.56 148 ILE A N 1
ATOM 1204 C CA . ILE A 1 148 ? 2.597 -2.540 0.207 1.00 88.56 148 ILE A CA 1
ATOM 1205 C C . ILE A 1 148 ? 1.624 -2.975 -0.895 1.00 88.56 148 ILE A C 1
ATOM 1207 O O . ILE A 1 148 ? 2.012 -3.051 -2.057 1.00 88.56 148 ILE A O 1
ATOM 1211 N N . ILE A 1 149 ? 0.343 -3.176 -0.565 1.00 87.88 149 ILE A N 1
ATOM 1212 C CA . ILE A 1 149 ? -0.687 -3.559 -1.546 1.00 87.88 149 ILE A CA 1
ATOM 1213 C C . ILE A 1 149 ? -0.836 -2.503 -2.646 1.00 87.88 149 ILE A C 1
ATOM 1215 O O . ILE A 1 149 ? -0.801 -2.835 -3.830 1.00 87.88 149 ILE A O 1
ATOM 1219 N N . LYS A 1 150 ? -0.954 -1.221 -2.280 1.00 83.56 150 LYS A N 1
ATOM 1220 C CA . LYS A 1 150 ? -1.010 -0.118 -3.254 1.00 83.56 150 LYS A CA 1
ATOM 1221 C C . LYS A 1 150 ? 0.252 -0.071 -4.117 1.00 83.56 150 LYS A C 1
ATOM 1223 O O . LYS A 1 150 ? 0.146 0.128 -5.323 1.00 83.56 150 LYS A O 1
ATOM 1228 N N . GLY A 1 151 ? 1.421 -0.293 -3.516 1.00 85.06 151 GLY A N 1
ATOM 1229 C CA . GLY A 1 151 ? 2.704 -0.378 -4.211 1.00 85.06 151 GLY A CA 1
ATOM 1230 C C . GLY A 1 151 ? 2.742 -1.510 -5.236 1.00 85.06 151 GLY A C 1
ATOM 1231 O O . GLY A 1 151 ? 3.148 -1.277 -6.368 1.00 85.06 151 GLY A O 1
ATOM 1232 N N . MET A 1 152 ? 2.241 -2.700 -4.892 1.00 86.12 152 MET A N 1
ATOM 1233 C CA . MET A 1 152 ? 2.139 -3.828 -5.826 1.00 86.12 152 MET A CA 1
ATOM 1234 C C . MET A 1 152 ? 1.211 -3.516 -7.004 1.00 86.12 152 MET A C 1
ATOM 1236 O O . MET A 1 152 ? 1.583 -3.749 -8.150 1.00 86.12 152 MET A O 1
ATOM 1240 N N . ILE A 1 153 ? 0.031 -2.944 -6.741 1.00 85.94 153 ILE A N 1
ATOM 1241 C CA . ILE A 1 153 ? -0.933 -2.578 -7.793 1.00 85.94 153 ILE A CA 1
ATOM 1242 C C . ILE A 1 153 ? -0.321 -1.549 -8.747 1.00 85.94 153 ILE A C 1
ATOM 1244 O O . ILE A 1 153 ? -0.369 -1.724 -9.964 1.00 85.94 153 ILE A O 1
ATOM 1248 N N . LEU A 1 154 ? 0.283 -0.489 -8.203 1.00 83.44 154 LEU A N 1
ATOM 1249 C CA . LEU A 1 154 ? 0.967 0.517 -9.011 1.00 83.44 154 LEU A CA 1
ATOM 1250 C C . LEU A 1 154 ? 2.143 -0.101 -9.777 1.00 83.44 154 LEU A C 1
ATOM 1252 O O . LEU A 1 154 ? 2.300 0.187 -10.959 1.00 83.44 154 LEU A O 1
ATOM 1256 N N . GLY A 1 155 ? 2.915 -0.992 -9.152 1.00 81.94 155 GLY A N 1
ATOM 1257 C CA . GLY A 1 155 ? 4.013 -1.713 -9.792 1.00 81.94 155 GLY A CA 1
ATOM 1258 C C . GLY A 1 155 ? 3.560 -2.510 -11.014 1.00 81.94 155 GLY A C 1
ATOM 1259 O O . GLY A 1 155 ? 4.155 -2.376 -12.077 1.00 81.94 155 GLY A O 1
ATOM 1260 N N . ILE A 1 156 ? 2.462 -3.263 -10.906 1.00 83.44 156 ILE A N 1
ATOM 1261 C CA . ILE A 1 156 ? 1.893 -4.029 -12.026 1.00 83.44 156 ILE A CA 1
ATOM 1262 C C . ILE A 1 156 ? 1.394 -3.093 -13.139 1.00 83.44 156 ILE A C 1
ATOM 1264 O O . ILE A 1 156 ? 1.658 -3.341 -14.313 1.00 83.44 156 ILE A O 1
ATOM 1268 N N . MET A 1 157 ? 0.721 -1.993 -12.786 1.00 80.06 157 MET A N 1
ATOM 1269 C CA . MET A 1 157 ? 0.221 -1.008 -13.757 1.00 80.06 157 MET A CA 1
ATOM 1270 C C . MET A 1 157 ? 1.352 -0.307 -14.524 1.00 80.06 157 MET A C 1
ATOM 1272 O O . MET A 1 157 ? 1.223 -0.053 -15.723 1.00 80.06 157 MET A O 1
ATOM 1276 N N . TYR A 1 158 ? 2.459 0.010 -13.847 1.00 77.88 158 TYR A N 1
ATOM 1277 C CA . TYR A 1 158 ? 3.614 0.672 -14.457 1.00 77.88 158 TYR A CA 1
ATOM 1278 C C . TYR A 1 158 ? 4.596 -0.296 -15.122 1.00 77.88 158 TYR A C 1
ATOM 1280 O O . TYR A 1 158 ? 5.380 0.151 -15.949 1.00 77.88 158 TYR A O 1
ATOM 1288 N N . LEU A 1 159 ? 4.516 -1.606 -14.869 1.00 76.06 159 LEU A N 1
ATOM 1289 C CA . LEU A 1 159 ? 5.400 -2.602 -15.486 1.00 76.06 159 LEU A CA 1
ATOM 1290 C C . LEU A 1 159 ? 5.358 -2.570 -17.023 1.00 76.06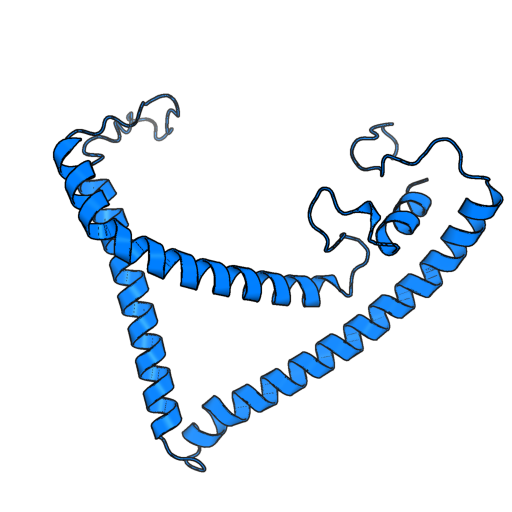 159 LEU A C 1
ATOM 1292 O O . LEU A 1 159 ? 6.366 -2.801 -17.683 1.00 76.06 159 LEU A O 1
ATOM 1296 N N . SER A 1 160 ? 4.195 -2.245 -17.597 1.00 69.69 160 SER A N 1
ATOM 1297 C CA . SER A 1 160 ? 4.014 -2.137 -19.049 1.00 69.69 160 SER A CA 1
ATOM 1298 C C . SER A 1 160 ? 4.575 -0.838 -19.650 1.00 69.69 160 SER A C 1
ATOM 1300 O O . SER A 1 160 ? 4.630 -0.726 -20.876 1.00 69.69 160 SER A O 1
ATOM 1302 N N . ARG A 1 161 ? 4.947 0.160 -18.837 1.00 69.12 161 ARG A N 1
ATOM 1303 C CA . ARG A 1 161 ? 5.468 1.454 -19.304 1.00 69.12 161 ARG A CA 1
ATOM 1304 C C . ARG A 1 161 ? 6.886 1.676 -18.787 1.00 69.12 161 ARG A C 1
ATOM 1306 O O . ARG A 1 161 ? 7.087 1.949 -17.612 1.00 69.12 161 ARG A O 1
ATOM 1313 N N . LEU A 1 162 ? 7.853 1.674 -19.702 1.00 64.75 162 LEU A N 1
ATOM 1314 C CA . LEU A 1 162 ? 9.256 2.008 -19.416 1.00 64.75 162 LEU A CA 1
ATOM 1315 C C . LEU A 1 162 ? 9.491 3.484 -19.058 1.00 64.75 162 LEU A C 1
ATOM 1317 O O . LEU A 1 162 ? 10.573 3.833 -18.596 1.00 64.75 162 LEU A O 1
ATOM 1321 N N . ASP A 1 163 ? 8.492 4.349 -19.248 1.00 59.75 163 ASP A N 1
ATOM 1322 C CA . ASP A 1 163 ? 8.625 5.798 -19.054 1.00 59.75 163 ASP A CA 1
ATOM 1323 C C . ASP A 1 163 ? 8.855 6.207 -17.592 1.00 59.75 163 ASP A C 1
ATOM 1325 O O . ASP A 1 163 ? 9.239 7.346 -17.319 1.00 59.75 163 ASP A O 1
ATOM 1329 N N . LYS A 1 164 ? 8.600 5.311 -16.629 1.00 61.94 164 LYS A N 1
ATOM 1330 C CA . LYS A 1 164 ? 8.837 5.572 -15.207 1.00 61.94 164 LYS A CA 1
ATOM 1331 C C . LYS A 1 164 ? 9.572 4.412 -14.558 1.00 61.94 164 LYS A C 1
ATOM 1333 O O . LYS A 1 164 ? 9.114 3.277 -14.595 1.00 61.94 164 LYS A O 1
ATOM 1338 N N . CYS A 1 165 ? 10.689 4.734 -13.911 1.00 62.12 165 CYS A N 1
ATOM 1339 C CA . CYS A 1 165 ? 11.407 3.786 -13.075 1.00 62.12 165 CYS A CA 1
ATOM 1340 C C . CYS A 1 165 ? 10.509 3.389 -11.895 1.00 62.12 165 CYS A C 1
ATOM 1342 O O . CYS A 1 165 ? 10.016 4.253 -11.170 1.00 62.12 165 CYS A O 1
ATOM 1344 N N . GLY A 1 166 ? 10.277 2.087 -11.727 1.00 61.50 166 GLY A N 1
ATOM 1345 C CA . GLY A 1 166 ? 9.517 1.551 -10.594 1.00 61.50 166 GLY A CA 1
ATOM 1346 C C . GLY A 1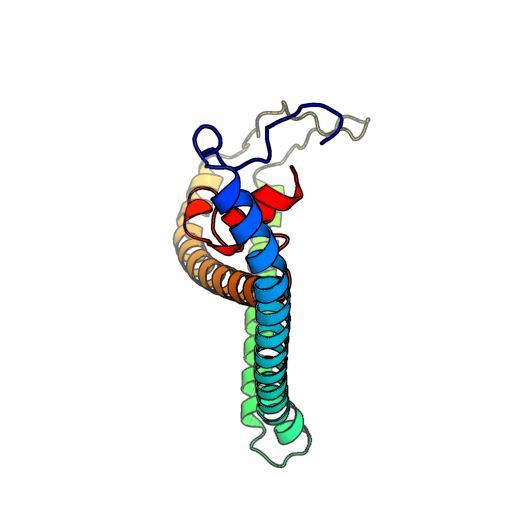 166 ? 10.315 1.514 -9.286 1.00 61.50 166 GLY A C 1
ATOM 1347 O O . GLY A 1 166 ? 9.757 1.170 -8.246 1.00 61.50 166 GLY A O 1
ATOM 1348 N N . LEU A 1 167 ? 11.613 1.838 -9.331 1.00 65.69 167 LEU A N 1
ATOM 1349 C CA . LEU A 1 167 ? 12.489 1.852 -8.162 1.00 65.69 167 LEU A CA 1
ATOM 1350 C C . LEU A 1 167 ? 12.396 3.178 -7.401 1.00 65.69 167 LEU A C 1
ATOM 1352 O O . LEU A 1 167 ? 12.082 4.231 -7.951 1.00 65.69 167 LEU A O 1
ATOM 1356 N N . VAL A 1 168 ? 12.698 3.103 -6.105 1.00 74.06 168 VAL A N 1
ATOM 1357 C CA . VAL A 1 168 ? 12.768 4.259 -5.207 1.00 74.06 168 VAL A CA 1
ATOM 1358 C C . VAL A 1 168 ? 13.858 5.226 -5.677 1.00 74.06 168 VAL A C 1
ATOM 1360 O O . VAL A 1 168 ? 14.946 4.799 -6.072 1.00 74.06 168 VAL A O 1
ATOM 1363 N N . ASN A 1 169 ? 13.578 6.529 -5.578 1.00 62.62 169 ASN A N 1
ATOM 1364 C CA . ASN A 1 169 ? 14.544 7.599 -5.833 1.00 62.62 169 ASN A CA 1
ATOM 1365 C C . ASN A 1 169 ? 15.848 7.323 -5.055 1.00 62.62 169 ASN A C 1
ATOM 1367 O O . ASN A 1 169 ? 15.835 7.269 -3.826 1.00 62.62 169 ASN A O 1
ATOM 1371 N N . GLY A 1 170 ? 16.956 7.110 -5.771 1.00 65.25 170 GLY A N 1
ATOM 1372 C CA . GLY A 1 170 ? 18.261 6.716 -5.214 1.00 65.25 170 GLY A CA 1
ATOM 1373 C C . GLY A 1 170 ? 18.752 5.323 -5.636 1.00 65.25 170 GLY A C 1
ATOM 1374 O O . GLY A 1 170 ? 19.955 5.127 -5.754 1.00 65.25 170 GLY A O 1
ATOM 1375 N N . PHE A 1 171 ? 17.850 4.388 -5.959 1.00 64.38 171 PHE A N 1
ATOM 1376 C CA . PHE A 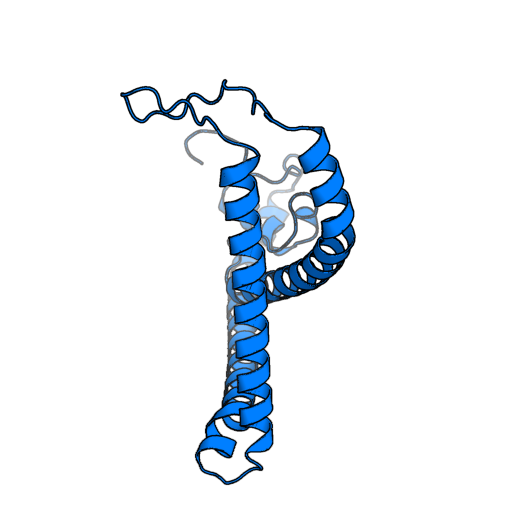1 171 ? 18.192 3.062 -6.515 1.00 64.38 171 PHE A CA 1
ATOM 1377 C C . PHE A 1 171 ? 17.942 2.967 -8.025 1.00 64.38 171 PHE A C 1
ATOM 1379 O O . PHE A 1 171 ? 17.971 1.897 -8.623 1.00 64.38 171 PHE A O 1
ATOM 1386 N N . GLU A 1 172 ? 17.707 4.105 -8.664 1.00 63.88 172 GLU A N 1
ATOM 1387 C CA . GLU A 1 172 ? 17.286 4.205 -10.060 1.00 63.88 172 GLU A CA 1
ATOM 1388 C C . GLU A 1 172 ? 18.320 3.642 -11.055 1.00 63.88 172 GLU A C 1
ATOM 1390 O O . GLU A 1 172 ? 17.963 3.288 -12.175 1.00 63.88 172 GLU A O 1
ATOM 1395 N N . THR A 1 173 ? 19.591 3.542 -10.651 1.00 63.66 173 THR A N 1
ATOM 1396 C CA . THR A 1 173 ? 20.703 2.999 -11.453 1.00 63.66 173 THR A CA 1
ATOM 1397 C C . THR A 1 173 ? 20.693 1.477 -11.565 1.00 63.66 173 THR A C 1
ATOM 1399 O O . THR A 1 173 ? 21.358 0.924 -12.436 1.00 63.66 173 THR A O 1
ATOM 1402 N N . TRP A 1 174 ? 19.940 0.781 -10.710 1.00 61.50 174 TRP A N 1
ATOM 1403 C CA . TRP A 1 174 ? 19.829 -0.680 -10.755 1.00 61.50 174 TRP A CA 1
ATOM 1404 C C . TRP A 1 174 ? 18.839 -1.147 -11.828 1.00 61.50 174 TRP A C 1
ATOM 1406 O O . TRP A 1 174 ? 18.845 -2.314 -12.225 1.00 61.50 174 TRP A O 1
ATOM 1416 N N . ASP A 1 175 ? 18.008 -0.232 -12.329 1.00 62.78 175 ASP A N 1
ATOM 1417 C CA . ASP A 1 175 ? 17.080 -0.495 -13.415 1.00 62.78 175 ASP A CA 1
ATOM 1418 C C . ASP A 1 175 ? 17.750 -0.272 -14.780 1.00 62.78 175 ASP A C 1
ATOM 1420 O O . ASP A 1 175 ? 17.943 0.855 -15.250 1.00 62.78 175 ASP A O 1
ATOM 1424 N N . LYS A 1 176 ? 18.054 -1.381 -15.467 1.00 61.53 176 LYS A N 1
ATOM 1425 C CA . LYS A 1 176 ? 18.602 -1.378 -16.834 1.00 61.53 176 LYS A CA 1
ATOM 1426 C C . LYS A 1 176 ? 17.679 -0.684 -17.850 1.00 61.53 176 LYS A C 1
ATOM 1428 O O . LYS A 1 176 ? 18.155 -0.323 -18.929 1.00 61.53 176 LYS A O 1
ATOM 1433 N N . GLY A 1 177 ? 16.385 -0.522 -17.546 1.00 58.00 177 GLY A N 1
ATOM 1434 C CA . GLY A 1 177 ? 15.416 0.182 -18.389 1.00 58.00 177 GLY A CA 1
ATOM 1435 C C . GLY A 1 177 ? 15.669 1.691 -18.455 1.00 58.00 177 GLY A C 1
ATOM 1436 O O . GLY A 1 177 ? 15.657 2.275 -19.541 1.00 58.00 177 GLY A O 1
ATOM 1437 N N . ARG A 1 178 ? 16.012 2.322 -17.323 1.00 53.78 178 ARG A N 1
ATOM 1438 C CA . ARG A 1 178 ? 16.281 3.768 -17.254 1.00 53.78 178 ARG A CA 1
ATOM 1439 C C . ARG A 1 178 ? 17.592 4.166 -17.935 1.00 53.78 178 ARG A C 1
ATOM 1441 O O . ARG A 1 178 ? 17.642 5.208 -18.588 1.00 53.78 178 ARG A O 1
ATOM 1448 N N . CYS A 1 179 ? 18.627 3.326 -17.849 1.00 51.31 179 CYS A N 1
ATOM 1449 C CA . CYS A 1 179 ? 19.906 3.556 -18.537 1.00 51.31 179 CYS A CA 1
ATOM 1450 C C . CYS A 1 179 ? 19.758 3.686 -20.062 1.00 51.31 179 CYS A C 1
ATOM 1452 O O . CYS A 1 179 ? 20.543 4.401 -20.686 1.00 51.31 179 CYS A O 1
ATOM 1454 N N . ARG A 1 180 ? 18.746 3.034 -20.655 1.00 53.94 180 ARG A N 1
ATOM 1455 C CA . ARG A 1 180 ? 18.472 3.092 -22.097 1.00 53.94 180 ARG A CA 1
ATOM 1456 C C . ARG A 1 180 ? 17.526 4.226 -22.498 1.00 53.94 180 ARG A C 1
ATOM 1458 O O . ARG A 1 180 ? 17.726 4.818 -23.552 1.00 53.94 180 ARG A O 1
ATOM 1465 N N . LEU A 1 181 ? 16.570 4.610 -21.646 1.00 51.47 181 LEU A N 1
ATOM 1466 C CA . LEU A 1 181 ? 15.708 5.777 -21.897 1.00 51.47 181 LEU A CA 1
ATOM 1467 C C . LEU A 1 181 ? 16.511 7.094 -21.934 1.00 51.47 181 LEU A C 1
ATOM 1469 O O . LEU A 1 181 ? 16.213 7.985 -22.723 1.00 51.47 181 LEU A O 1
ATOM 1473 N N . GLY A 1 182 ? 17.583 7.191 -21.135 1.00 51.88 182 GLY A N 1
ATOM 1474 C CA . GLY A 1 182 ? 18.501 8.338 -21.135 1.00 51.88 182 GLY A CA 1
ATOM 1475 C C . GLY A 1 182 ? 19.250 8.576 -22.457 1.00 51.88 182 GLY A C 1
ATOM 1476 O O . GLY A 1 182 ? 19.863 9.630 -22.603 1.00 51.88 182 GLY A O 1
ATOM 1477 N N . ILE A 1 183 ? 19.194 7.630 -23.404 1.00 53.03 183 ILE A N 1
ATOM 1478 C CA . ILE A 1 183 ? 19.845 7.702 -24.724 1.00 53.03 183 ILE A CA 1
ATOM 1479 C C . ILE A 1 183 ? 18.913 8.254 -25.812 1.00 53.03 183 ILE A C 1
ATOM 1481 O O . ILE A 1 183 ? 19.395 8.863 -26.753 1.00 53.03 183 ILE A O 1
ATOM 1485 N N . PHE A 1 184 ? 17.591 8.093 -25.690 1.00 47.94 184 PHE A N 1
ATOM 1486 C CA . PHE A 1 184 ? 16.618 8.643 -26.655 1.00 47.94 184 PHE A CA 1
ATOM 1487 C C . PHE A 1 184 ? 16.244 10.109 -26.378 1.00 47.94 184 PHE A C 1
ATOM 1489 O O . PHE A 1 184 ? 15.589 10.752 -27.192 1.00 47.94 184 PHE A O 1
ATOM 1496 N N . VAL A 1 185 ? 16.637 10.629 -25.210 1.00 47.50 185 VAL A N 1
ATOM 1497 C CA . VAL A 1 185 ? 16.553 12.058 -24.858 1.00 47.50 185 VAL A CA 1
ATOM 1498 C C . VAL A 1 185 ? 17.902 12.760 -25.119 1.00 47.50 185 VAL A C 1
ATOM 1500 O O . VAL A 1 185 ? 18.182 13.800 -24.522 1.00 47.50 185 VAL A O 1
ATOM 1503 N N . LEU A 1 186 ? 18.748 12.159 -25.968 1.00 40.88 186 LEU A N 1
ATOM 1504 C CA . LEU A 1 186 ? 19.890 12.752 -26.680 1.00 40.88 186 LEU A CA 1
ATOM 1505 C C . LEU A 1 186 ? 19.490 12.962 -28.148 1.00 40.88 186 LEU A C 1
ATOM 1507 O O . LEU A 1 186 ? 19.963 13.960 -28.731 1.00 40.88 186 LEU A O 1
#

pLDDT: mean 73.8, std 14.85, range [40.88, 93.69]

Sequence (186 aa):
MFKGIFNHLPFDRDDRNAVFVLSDSMAYAGSQIAYILWGYIIVWAVLLLTFFALAYLIVLPVFGLISRDVLKYMWNLLSGVLIFYAFTLLQKLFCRGLLQTRISVDSQGKQDTSVILALDNRKIFHNVTYFTFFFYIVLGLFGCLLTIIKGMILGIMYLSRLDKCGLVNGFETWDKGRCRLGIFVL

Secondary structure (DSSP, 8-state):
-TT---TTS-S--TT--HHHHHHHHHHHHHHHHHHHHHHHHHHHHHHHHHHHHHIIIIIHHHTTSS-THHHHHHHHHHHHHHHHHHHHHHHHHHHHHHH-TT----TT----TT-----TTHHHHHHHHHHHHHHHHHHHHHHHHHHHHHHHHHHHHHHT-TTS--SPTT-GGG-HHHHHHHHHT-